Protein AF-A0AA35WJH1-F1 (afdb_monomer_lite)

Radius of gyration: 26.01 Å; chains: 1; bounding box: 52×62×70 Å

pLDDT: mean 75.45, std 18.88, range [28.98, 96.19]

Foldseek 3Di:
DDPVVVVVVLLPDAPLVNLLVVLVVLVPDDPVVVVVVVVVVCVVCVVVVVVCPVLLVLLLDLVNLVPDALLDCDLVNLVSLLSSLVNHDLQSQSSLVSLLVSPPDPNVLVVLLPDLDPSRLSSNLSNLSSSLSRNNHDPVSNVCSVPSPNVSSVVSNVVSVVVVVVVVVPPDDDDDDDDADQDFAPPQKFWPDKAFDDWAQDPVLFTWTWMWTAIPRRYIDIATDGLVLVVVLLVVLCVVPVQCCCVPHVVNPQQDDQPDPPDPPVPCSDPVNSVVCRVVVRVNRVSQCVDDCCRRRDPSNVVSRGHDPVRSDPPDGDPDPPVPVDDDDPDPVVVVVVVVPPDD

InterPro domains:
  IPR001683 Phox homology [PF00787] (215-307)
  IPR001683 Phox homology [PS50195] (187-312)
  IPR001683 Phox homology [SM00312] (189-308)
  IPR036871 PX domain superfamily [G3DSA:3.30.1520.10] (185-324)
  IPR036871 PX domain superfamily [SSF64268] (198-319)
  IPR042344 Zinc finger CCHC domain-containing protein 14 [PTHR16195] (5-330)
  IPR057327 RNA-binding protein vts1-like, alpha-helical domain [PF25479] (5-45)
  IPR058599 SMAUG/ZCCHC2-like, PHAT domain [PF26034] (55-145)

Secondary structure (DSSP, 8-state):
--HHHHHHHHHHS-HHHHHHHHHHHHHH--HHHHHHHHHHHHHHHHHHHTTTHHHHHHHTSGGGGGGS-TT---HHHHHHHHHHHTT--TT-HHHHHHHHHHH--THHHHHHHH---HHHHHHHHHHHHHHHH-TTS-HHHHHHHIIIIIHHHHHHHHHHHHHHHHHTTSS-SSS-----S-PPPPTT--EEEEEEEEE---TTS--EEEEEEEETTS-EEEEEEEHHHHHHHHHHHHHH-TTTTTSS-GGG--SPPPTTTTS-TTSSS-HHHHHHHHHHHHHHHHHHHTS-HHHHTSHHHHHHHSPPTTTSS-----S-SSTTSS-S---THHHHHHTTSS--

Sequence (344 aa):
MKVPEVLSAFHTMPTCDRLDLICRLLRICVPYELRFLGTVLLDAAHAQMKSFSALEVVANQVNHYSGFKSGALTHEICEKLCCALAVVHAHNNPVAEAVCGLLDNPQVLQLFDETSDVKVLNDLRLLYVMAVNHPALSFNQRQQLLYRYLQRMDSVYRGKRKLLNLSSSTESGEADGSTTLRREPGRHAFVISCEVHSVYKRADKRYPYMIQVEWSDGTSCCVRRTYGDFFSFHTKLLDHFPEEGGQKNKKERMIPFLPGKYIPRLLTNSREMAEKRLPELHRYAKELLVLPEKICRCEHVSEFLRPRPQDLREEYPPVEKITNLYGQPFSLLTALSNMAKYSF

Organism: Geodia barretti (NCBI:txid519541)

Structure (mmCIF, N/CA/C/O backbone):
data_AF-A0AA35WJH1-F1
#
_entry.id   AF-A0AA35WJH1-F1
#
loop_
_atom_site.group_PDB
_atom_site.id
_atom_site.type_symbol
_atom_site.label_atom_id
_atom_site.label_alt_id
_atom_site.label_comp_id
_atom_site.label_asym_id
_atom_site.label_entity_id
_atom_site.label_seq_id
_atom_site.pdbx_PDB_ins_code
_atom_site.Cartn_x
_atom_site.Cartn_y
_atom_site.Cartn_z
_atom_site.occupancy
_atom_site.B_iso_or_equiv
_atom_site.auth_seq_id
_atom_site.auth_comp_id
_atom_site.auth_asym_id
_atom_site.auth_atom_id
_atom_site.pdbx_PDB_model_num
ATOM 1 N N . MET A 1 1 ? -19.411 -11.887 -6.031 1.00 66.38 1 MET A N 1
ATOM 2 C CA . MET A 1 1 ? -18.745 -11.124 -4.956 1.00 66.38 1 MET A CA 1
ATOM 3 C C . MET A 1 1 ? -19.191 -9.684 -5.080 1.00 66.38 1 MET A C 1
ATOM 5 O O . MET A 1 1 ? -19.166 -9.157 -6.187 1.00 66.38 1 MET A O 1
ATOM 9 N N . LYS A 1 2 ? -19.696 -9.082 -4.007 1.00 86.06 2 LYS A N 1
ATOM 10 C CA . LYS A 1 2 ? -20.166 -7.692 -4.047 1.00 86.06 2 LYS A CA 1
ATOM 11 C C . LYS A 1 2 ? -18.962 -6.748 -3.982 1.00 86.06 2 LYS A C 1
ATOM 13 O O . LYS A 1 2 ? -17.972 -7.065 -3.330 1.00 86.06 2 LYS A O 1
ATOM 18 N N . VAL A 1 3 ? -19.050 -5.571 -4.606 1.00 74.12 3 VAL A N 1
ATOM 19 C CA . VAL A 1 3 ? -17.966 -4.561 -4.593 1.00 74.12 3 VAL A CA 1
ATOM 20 C C . VAL A 1 3 ? -17.435 -4.269 -3.174 1.00 74.12 3 VAL A C 1
ATOM 22 O O . VAL A 1 3 ? -16.219 -4.260 -3.001 1.00 74.12 3 VAL A O 1
ATOM 25 N N . PRO A 1 4 ? -18.278 -4.125 -2.130 1.00 78.88 4 PRO A N 1
ATOM 26 C CA . PRO A 1 4 ? -17.789 -3.908 -0.765 1.00 78.88 4 PRO A CA 1
ATOM 27 C C . PRO A 1 4 ? -16.955 -5.066 -0.199 1.00 78.88 4 PRO A C 1
ATOM 29 O O . PRO A 1 4 ? -16.014 -4.827 0.551 1.00 78.88 4 PRO A O 1
ATOM 32 N N . GLU A 1 5 ? -17.264 -6.311 -0.569 1.00 77.94 5 GLU A N 1
ATOM 33 C CA . GLU A 1 5 ? -16.513 -7.497 -0.129 1.00 77.94 5 GLU A CA 1
ATOM 34 C C . GLU A 1 5 ? -15.118 -7.514 -0.761 1.00 77.94 5 GLU A C 1
ATOM 36 O O . GLU A 1 5 ? -14.133 -7.767 -0.072 1.00 77.94 5 GLU A O 1
ATOM 41 N N . VAL A 1 6 ? -15.026 -7.168 -2.051 1.00 75.88 6 VAL A N 1
ATOM 42 C CA . VAL A 1 6 ? -13.746 -7.041 -2.767 1.00 75.88 6 VAL A CA 1
ATOM 43 C C . VAL A 1 6 ? -12.890 -5.944 -2.139 1.00 75.88 6 VAL A C 1
ATOM 45 O O . VAL A 1 6 ? -11.705 -6.155 -1.906 1.00 75.88 6 VAL A O 1
ATOM 48 N N . LEU A 1 7 ? -13.483 -4.788 -1.826 1.00 76.81 7 LEU A N 1
ATOM 49 C CA . LEU A 1 7 ? -12.772 -3.679 -1.186 1.00 76.81 7 LEU A CA 1
ATOM 50 C C . LEU A 1 7 ? -12.292 -4.051 0.220 1.00 76.81 7 LEU A C 1
ATOM 52 O O . LEU A 1 7 ? -11.150 -3.767 0.573 1.00 76.81 7 LEU A O 1
ATOM 56 N N . SER A 1 8 ? -13.133 -4.722 1.010 1.00 79.62 8 SER A N 1
ATOM 57 C CA . SER A 1 8 ? -12.753 -5.213 2.336 1.00 79.62 8 SER A CA 1
ATOM 58 C C . SER A 1 8 ? -11.593 -6.208 2.249 1.00 79.62 8 SER A C 1
ATOM 60 O O . SER A 1 8 ? -10.587 -6.028 2.936 1.00 79.62 8 SER A O 1
ATOM 62 N N . ALA A 1 9 ? -11.677 -7.185 1.342 1.00 75.75 9 ALA A N 1
ATOM 63 C CA . ALA A 1 9 ? -10.592 -8.126 1.090 1.00 75.75 9 ALA A CA 1
ATOM 64 C C . ALA A 1 9 ? -9.309 -7.387 0.682 1.00 75.75 9 ALA A C 1
ATOM 66 O O . ALA A 1 9 ? -8.266 -7.590 1.302 1.00 75.75 9 ALA A O 1
ATOM 67 N N . PHE A 1 10 ? -9.404 -6.457 -0.272 1.00 79.81 10 PHE A N 1
ATOM 68 C CA . PHE A 1 10 ? -8.281 -5.660 -0.760 1.00 79.81 10 PHE A CA 1
ATOM 69 C C . PHE A 1 10 ? -7.588 -4.861 0.349 1.00 79.81 10 PHE A C 1
ATOM 71 O O . PHE A 1 10 ? -6.361 -4.813 0.396 1.00 79.81 10 PHE A O 1
ATOM 78 N N . HIS A 1 11 ? -8.346 -4.271 1.276 1.00 77.31 11 HIS A N 1
ATOM 79 C CA . HIS A 1 11 ? -7.781 -3.523 2.402 1.00 77.31 11 HIS A CA 1
ATOM 80 C C . HIS A 1 11 ? -7.000 -4.403 3.384 1.00 77.31 11 HIS A C 1
ATOM 82 O O . HIS A 1 11 ? -6.030 -3.939 3.972 1.00 77.31 11 HIS A O 1
ATOM 88 N N . THR A 1 12 ? -7.390 -5.667 3.547 1.00 80.50 12 THR A N 1
ATOM 89 C CA . THR A 1 12 ? -6.704 -6.610 4.451 1.00 80.50 12 THR A CA 1
ATOM 90 C C . THR A 1 12 ? -5.490 -7.303 3.825 1.00 80.50 12 THR A C 1
ATOM 92 O O . THR A 1 12 ? -4.769 -8.032 4.509 1.00 80.50 12 THR A O 1
ATOM 95 N N . MET A 1 13 ? -5.255 -7.102 2.525 1.00 79.25 13 MET A N 1
ATOM 96 C CA . MET A 1 13 ? -4.154 -7.734 1.803 1.00 79.25 13 MET A CA 1
ATOM 97 C C . MET A 1 13 ? -2.815 -7.011 2.044 1.00 79.25 13 MET A C 1
ATOM 99 O O . MET A 1 13 ? -2.766 -5.777 2.037 1.00 79.25 13 MET A O 1
ATOM 103 N N . PRO A 1 14 ? -1.700 -7.754 2.179 1.00 81.56 14 PRO A N 1
ATOM 104 C CA . PRO A 1 14 ? -0.353 -7.186 2.162 1.00 81.56 14 PRO A CA 1
ATOM 105 C C . PRO A 1 14 ? -0.092 -6.326 0.917 1.00 81.56 14 PRO A C 1
ATOM 107 O O . PRO A 1 14 ? -0.637 -6.582 -0.156 1.00 81.56 14 PRO A O 1
ATOM 110 N N . THR A 1 15 ? 0.786 -5.323 1.024 1.00 85.25 15 THR A N 1
ATOM 111 C CA . THR A 1 15 ? 1.126 -4.413 -0.091 1.00 85.25 15 THR A CA 1
ATOM 112 C C . THR A 1 15 ? 1.573 -5.148 -1.353 1.00 85.25 15 THR A C 1
ATOM 114 O O . THR A 1 15 ? 1.128 -4.795 -2.442 1.00 85.25 15 THR A O 1
ATOM 117 N N . CYS A 1 16 ? 2.387 -6.194 -1.216 1.00 85.44 16 CYS A N 1
ATOM 118 C CA . CYS A 1 16 ? 2.820 -7.021 -2.340 1.00 85.44 16 CYS A CA 1
ATOM 119 C C . CYS A 1 16 ? 1.646 -7.721 -3.043 1.00 85.44 16 CYS A C 1
ATOM 121 O O . CYS A 1 16 ? 1.565 -7.682 -4.266 1.00 85.44 16 CYS A O 1
ATOM 123 N N . ASP A 1 17 ? 0.692 -8.277 -2.291 1.00 85.06 17 ASP A N 1
ATOM 124 C CA . ASP A 1 17 ? -0.490 -8.929 -2.866 1.00 85.06 17 ASP A CA 1
ATOM 125 C C . ASP A 1 17 ? -1.449 -7.921 -3.513 1.00 85.06 17 ASP A C 1
ATOM 127 O O . ASP A 1 17 ? -2.016 -8.193 -4.571 1.00 85.06 17 ASP A O 1
ATOM 131 N N . ARG A 1 18 ? -1.617 -6.739 -2.906 1.00 90.06 18 ARG A N 1
ATOM 132 C CA . ARG A 1 18 ? -2.415 -5.648 -3.486 1.00 90.06 18 ARG A CA 1
ATOM 133 C C . ARG A 1 18 ? -1.845 -5.199 -4.824 1.00 90.06 18 ARG A C 1
ATOM 135 O O . ARG A 1 18 ? -2.600 -5.036 -5.780 1.00 90.06 18 ARG A O 1
ATOM 142 N N . LEU A 1 19 ? -0.527 -5.011 -4.890 1.00 90.31 19 LEU A N 1
ATOM 143 C CA . LEU A 1 19 ? 0.148 -4.581 -6.107 1.00 90.31 19 LEU A CA 1
ATOM 144 C C . LEU A 1 19 ? 0.048 -5.644 -7.205 1.00 90.31 19 LEU A C 1
ATOM 146 O O . LEU A 1 19 ? -0.336 -5.314 -8.324 1.00 90.31 19 LEU A O 1
ATOM 150 N N . ASP A 1 20 ? 0.319 -6.913 -6.883 1.00 85.19 20 ASP A N 1
ATOM 151 C CA . ASP A 1 20 ? 0.196 -8.008 -7.851 1.00 85.19 20 ASP A CA 1
ATOM 152 C C . ASP A 1 20 ? -1.239 -8.121 -8.389 1.00 85.19 20 ASP A C 1
ATOM 154 O O . ASP A 1 20 ? -1.446 -8.248 -9.598 1.00 85.19 20 ASP A O 1
ATOM 158 N N . LEU A 1 21 ? -2.244 -7.990 -7.513 1.00 88.50 21 LEU A N 1
ATOM 159 C CA . LEU A 1 21 ? -3.647 -7.974 -7.920 1.00 88.50 21 LEU A CA 1
ATOM 160 C C . LEU A 1 21 ? -3.952 -6.798 -8.854 1.00 88.50 21 LEU A C 1
ATOM 162 O O . LEU A 1 21 ? -4.525 -7.024 -9.917 1.00 88.50 21 LEU A O 1
ATOM 166 N N . ILE A 1 22 ? -3.558 -5.568 -8.502 1.00 91.62 22 ILE A N 1
ATOM 167 C CA . ILE A 1 22 ? -3.765 -4.390 -9.360 1.00 91.62 22 ILE A CA 1
ATOM 168 C C . ILE A 1 22 ? -3.121 -4.613 -10.731 1.00 91.62 22 ILE A C 1
ATOM 170 O O . ILE A 1 22 ? -3.777 -4.416 -11.751 1.00 91.62 22 ILE A O 1
ATOM 174 N N . CYS A 1 23 ? -1.868 -5.072 -10.783 1.00 86.94 23 CYS A N 1
ATOM 175 C CA . CYS A 1 23 ? -1.175 -5.331 -12.043 1.00 86.94 23 CYS A CA 1
ATOM 176 C C . CYS A 1 23 ? -1.898 -6.381 -12.899 1.00 86.94 23 CYS A C 1
ATOM 178 O O . CYS A 1 23 ? -1.989 -6.226 -14.117 1.00 86.94 23 CYS A O 1
ATOM 180 N N . ARG A 1 24 ? -2.442 -7.441 -12.291 1.00 83.94 24 ARG A N 1
ATOM 181 C CA . ARG A 1 24 ? -3.241 -8.451 -13.006 1.00 83.94 24 ARG A CA 1
ATOM 182 C C . ARG A 1 24 ? -4.573 -7.899 -13.502 1.00 83.94 24 ARG A C 1
ATOM 184 O O . ARG A 1 24 ? -4.947 -8.203 -14.629 1.00 83.94 24 ARG A O 1
ATOM 191 N N . LEU A 1 25 ? -5.256 -7.085 -12.698 1.00 89.56 25 LEU A N 1
ATOM 192 C CA . LEU A 1 25 ? -6.502 -6.428 -13.096 1.00 89.56 25 LEU A CA 1
ATOM 193 C C . LEU A 1 25 ? -6.268 -5.477 -14.276 1.00 89.56 25 LEU A C 1
ATOM 195 O O . LEU A 1 25 ? -6.989 -5.541 -15.262 1.00 89.56 25 LEU A O 1
ATOM 199 N N . LEU A 1 26 ? -5.205 -4.670 -14.237 1.00 87.94 26 LEU A N 1
ATOM 200 C CA . LEU A 1 26 ? -4.856 -3.773 -15.342 1.00 87.94 26 LEU A CA 1
ATOM 201 C C . LEU A 1 26 ? -4.551 -4.529 -16.645 1.00 87.94 26 LEU A C 1
ATOM 203 O O . LEU A 1 26 ? -4.859 -4.033 -17.721 1.00 87.94 26 LEU A O 1
ATOM 207 N N . ARG A 1 27 ? -3.987 -5.742 -16.579 1.00 82.12 27 ARG A N 1
ATOM 208 C CA . ARG A 1 27 ? -3.704 -6.561 -17.776 1.00 82.12 27 ARG A CA 1
ATOM 209 C C . ARG A 1 27 ? -4.951 -7.065 -18.496 1.00 82.12 27 ARG A C 1
ATOM 211 O O . ARG A 1 27 ? -4.853 -7.391 -19.674 1.00 82.12 27 ARG A O 1
ATOM 218 N N . ILE A 1 28 ? -6.078 -7.175 -17.795 1.00 86.81 28 ILE A N 1
ATOM 219 C CA . ILE A 1 28 ? -7.348 -7.635 -18.375 1.00 86.81 28 ILE A CA 1
ATOM 220 C C . ILE A 1 28 ? -8.280 -6.475 -18.745 1.00 86.81 28 ILE A C 1
ATOM 222 O O . ILE A 1 28 ? -9.321 -6.714 -19.351 1.00 86.81 28 ILE A O 1
ATOM 226 N N . CYS A 1 29 ? -7.916 -5.236 -18.397 1.00 83.44 29 CYS A N 1
ATOM 227 C CA . CYS A 1 29 ? -8.670 -4.044 -18.763 1.00 83.44 29 CYS A CA 1
ATOM 228 C C . CYS A 1 29 ? -8.628 -3.781 -20.272 1.00 83.44 29 CYS A C 1
ATOM 230 O O . CYS A 1 29 ? -7.612 -3.990 -20.938 1.00 83.44 29 CYS A O 1
ATOM 232 N N . VAL A 1 30 ? -9.721 -3.234 -20.800 1.00 78.19 30 VAL A N 1
ATOM 233 C CA . VAL A 1 30 ? -9.797 -2.793 -22.201 1.00 78.19 30 VAL A CA 1
ATOM 234 C C . VAL A 1 30 ? -9.232 -1.368 -22.374 1.00 78.19 30 VAL A C 1
ATOM 236 O O . VAL A 1 30 ? -9.087 -0.631 -21.394 1.00 78.19 30 VAL A O 1
ATOM 239 N N . PRO A 1 31 ? -8.904 -0.914 -23.603 1.00 84.75 31 PRO A N 1
ATOM 240 C CA . PRO A 1 31 ? -8.152 0.331 -23.804 1.00 84.75 31 PRO A CA 1
ATOM 241 C C . PRO A 1 31 ? -8.783 1.598 -23.206 1.00 84.75 31 PRO A C 1
ATOM 243 O O . PRO A 1 31 ? -8.066 2.439 -22.661 1.00 84.75 31 PRO A O 1
ATOM 246 N N . TYR A 1 32 ? -10.112 1.751 -23.272 1.00 79.38 32 TYR A N 1
ATOM 247 C CA . TYR A 1 32 ? -10.777 2.927 -22.694 1.00 79.38 32 TYR A CA 1
ATOM 248 C C . TYR A 1 32 ? -10.754 2.908 -21.158 1.00 79.38 32 TYR A C 1
ATOM 250 O O . TYR A 1 32 ? -10.646 3.968 -20.542 1.00 79.38 32 TYR A O 1
ATOM 258 N N . GLU A 1 33 ? -10.792 1.723 -20.536 1.00 87.56 33 GLU A N 1
ATOM 259 C CA . GLU A 1 33 ? -10.656 1.569 -19.084 1.00 87.56 33 GLU A CA 1
ATOM 260 C C . GLU A 1 33 ? -9.254 1.971 -18.650 1.00 87.56 33 GLU A C 1
ATOM 262 O O . GLU A 1 33 ? -9.109 2.768 -17.732 1.00 87.56 33 GLU A O 1
ATOM 267 N N . LEU A 1 34 ? -8.222 1.504 -19.358 1.00 81.81 34 LEU A N 1
ATOM 268 C CA . LEU A 1 34 ? -6.835 1.891 -19.095 1.00 81.81 34 LEU A CA 1
ATOM 269 C C . LEU A 1 34 ? -6.630 3.400 -19.236 1.00 81.81 34 LEU A C 1
ATOM 271 O O . LEU A 1 34 ? -5.980 4.017 -18.390 1.00 81.81 34 LEU A O 1
ATOM 275 N N . ARG A 1 35 ? -7.215 4.017 -20.271 1.00 86.81 35 ARG A N 1
ATOM 276 C CA . ARG A 1 35 ? -7.136 5.469 -20.466 1.00 86.81 35 ARG A CA 1
ATOM 277 C C . ARG A 1 35 ? -7.794 6.228 -19.315 1.00 86.81 35 ARG A C 1
ATOM 279 O O . ARG A 1 35 ? -7.208 7.192 -18.824 1.00 86.81 35 ARG A O 1
ATOM 286 N N . PHE A 1 36 ? -8.982 5.797 -18.893 1.00 86.25 36 PHE A N 1
ATOM 287 C CA . PHE A 1 36 ? -9.711 6.399 -17.779 1.00 86.25 36 PHE A CA 1
ATOM 288 C C . PHE A 1 36 ? -8.976 6.210 -16.445 1.00 86.25 36 PHE A C 1
ATOM 290 O O . PHE A 1 36 ? -8.746 7.183 -15.727 1.00 86.25 36 PHE A O 1
ATOM 297 N N . LEU A 1 37 ? -8.542 4.984 -16.144 1.00 88.88 37 LEU A N 1
ATOM 298 C CA . LEU A 1 37 ? -7.769 4.658 -14.947 1.00 88.88 37 LEU A CA 1
ATOM 299 C C . LEU A 1 37 ? -6.460 5.444 -14.898 1.00 88.88 37 LEU A C 1
ATOM 301 O O . LEU A 1 37 ? -6.094 5.918 -13.831 1.00 88.88 37 LEU A O 1
ATOM 305 N N . GLY A 1 38 ? -5.796 5.666 -16.035 1.00 86.69 38 GLY A N 1
ATOM 306 C CA . GLY A 1 38 ? -4.624 6.536 -16.114 1.00 86.69 38 GLY A CA 1
ATOM 307 C C . GLY A 1 38 ? -4.904 7.953 -15.602 1.00 86.69 38 GLY A C 1
ATOM 308 O O . GLY A 1 38 ? -4.127 8.477 -14.811 1.00 86.69 38 GLY A O 1
ATOM 309 N N . THR A 1 39 ? -6.036 8.554 -15.978 1.00 86.19 39 THR A N 1
ATOM 310 C CA . THR A 1 39 ? -6.447 9.875 -15.467 1.00 86.19 39 THR A CA 1
ATOM 311 C C . THR A 1 39 ? -6.684 9.851 -13.957 1.00 86.19 39 THR A C 1
ATOM 313 O O . THR A 1 39 ? -6.180 10.717 -13.247 1.00 86.19 39 THR A O 1
ATOM 316 N N . VAL A 1 40 ? -7.410 8.843 -13.460 1.00 89.00 40 VAL A N 1
ATOM 317 C CA . VAL A 1 40 ? -7.705 8.691 -12.023 1.00 89.00 40 VAL A CA 1
ATOM 318 C C . VAL A 1 40 ? -6.422 8.498 -11.211 1.00 89.00 40 VAL A C 1
ATOM 320 O O . VAL A 1 40 ? -6.260 9.098 -10.151 1.00 89.00 40 VAL A O 1
ATOM 323 N N . LEU A 1 41 ? -5.495 7.682 -11.713 1.00 86.19 41 LEU A N 1
ATOM 324 C CA . LEU A 1 41 ? -4.214 7.417 -11.065 1.00 86.19 41 LEU A CA 1
ATOM 325 C C . LEU A 1 41 ? -3.330 8.665 -11.027 1.00 86.19 41 LEU A C 1
ATOM 327 O O . LEU A 1 41 ? -2.739 8.945 -9.990 1.00 86.19 41 LEU A O 1
ATOM 331 N N . LEU A 1 42 ? -3.259 9.427 -12.121 1.00 84.19 42 LEU A N 1
ATOM 332 C CA . LEU A 1 42 ? -2.471 10.662 -12.178 1.00 84.19 42 LEU A CA 1
ATOM 333 C C . LEU A 1 42 ? -3.003 11.729 -11.216 1.00 84.19 42 LEU A C 1
ATOM 335 O O . LEU A 1 42 ? -2.211 12.380 -10.536 1.00 84.19 42 LEU A O 1
ATOM 339 N N . ASP A 1 43 ? -4.324 11.886 -11.121 1.00 84.44 43 ASP A N 1
ATOM 340 C CA . ASP A 1 43 ? -4.947 12.813 -10.172 1.00 84.44 43 ASP A CA 1
ATOM 341 C C . ASP A 1 43 ? -4.673 12.395 -8.717 1.00 84.44 43 ASP A C 1
ATOM 343 O O . ASP A 1 43 ? -4.183 13.192 -7.914 1.00 84.44 43 ASP A O 1
ATOM 347 N N . ALA A 1 44 ? -4.859 11.108 -8.400 1.00 81.56 44 ALA A N 1
ATOM 348 C CA . ALA A 1 44 ? -4.557 10.562 -7.077 1.00 81.56 44 ALA A CA 1
ATOM 349 C C . ALA A 1 44 ? -3.065 10.687 -6.707 1.00 81.56 44 ALA A C 1
ATOM 351 O O . ALA A 1 44 ? -2.725 10.921 -5.543 1.00 81.56 44 ALA A O 1
ATOM 352 N N . ALA A 1 45 ? -2.170 10.556 -7.689 1.00 74.88 45 ALA A N 1
ATOM 353 C CA . ALA A 1 45 ? -0.727 10.638 -7.497 1.00 74.88 45 ALA A CA 1
ATOM 354 C C . ALA A 1 45 ? -0.200 12.080 -7.430 1.00 74.88 45 ALA A C 1
ATOM 356 O O . ALA A 1 45 ? 0.881 12.294 -6.882 1.00 74.88 45 ALA A O 1
ATOM 357 N N . HIS A 1 46 ? -0.935 13.081 -7.928 1.00 73.81 46 HIS A N 1
ATOM 358 C CA . HIS A 1 46 ? -0.448 14.457 -8.101 1.00 73.81 46 HIS A CA 1
ATOM 359 C C . HIS A 1 46 ? 0.171 15.050 -6.821 1.00 73.81 46 HIS A C 1
ATOM 361 O O . HIS A 1 46 ? 1.218 15.701 -6.862 1.00 73.81 46 HIS A O 1
ATOM 367 N N . ALA A 1 47 ? -0.438 14.801 -5.658 1.00 62.16 47 ALA A N 1
ATOM 368 C CA . ALA A 1 47 ? 0.076 15.283 -4.374 1.00 62.16 47 ALA A CA 1
ATOM 369 C C . ALA A 1 47 ? 1.376 14.580 -3.931 1.00 62.16 47 ALA A C 1
ATOM 371 O O . ALA A 1 47 ? 2.168 15.167 -3.195 1.00 62.16 47 ALA A O 1
ATOM 372 N N . GLN A 1 48 ? 1.601 13.344 -4.383 1.00 62.97 48 GLN A N 1
ATOM 373 C CA . GLN A 1 48 ? 2.718 12.480 -3.991 1.00 62.97 48 GLN A CA 1
ATOM 374 C C . GLN A 1 48 ? 3.885 12.538 -4.992 1.00 62.97 48 GLN A C 1
ATOM 376 O O . GLN A 1 48 ? 5.029 12.321 -4.612 1.00 62.97 48 GLN A O 1
ATOM 381 N N . MET A 1 49 ? 3.650 12.899 -6.258 1.00 58.75 49 MET A N 1
ATOM 382 C CA . MET A 1 49 ? 4.702 12.940 -7.289 1.00 58.75 49 MET A CA 1
ATOM 383 C C . MET A 1 49 ? 5.789 13.992 -7.019 1.00 58.75 49 MET A C 1
ATOM 385 O O . MET A 1 49 ? 6.945 13.793 -7.387 1.00 58.75 49 MET A O 1
ATOM 389 N N . LYS A 1 50 ? 5.473 15.085 -6.306 1.00 63.88 50 LYS A N 1
ATOM 390 C CA . LYS A 1 50 ? 6.466 16.124 -5.966 1.00 63.88 50 LYS A CA 1
ATOM 391 C C . LYS A 1 50 ? 7.598 15.613 -5.069 1.00 63.88 50 LYS A C 1
ATOM 393 O O . LYS A 1 50 ? 8.706 16.125 -5.174 1.00 63.88 50 LYS A O 1
ATOM 398 N N . SER A 1 51 ? 7.347 14.618 -4.214 1.00 65.50 51 SER A N 1
ATOM 399 C CA . SER A 1 51 ? 8.389 14.020 -3.364 1.00 65.50 51 SER A CA 1
ATOM 400 C C . SER A 1 51 ? 9.289 13.031 -4.103 1.00 65.50 51 SER A C 1
ATOM 402 O O . SER A 1 51 ? 10.350 12.687 -3.591 1.00 65.50 51 SER A O 1
ATOM 404 N N . PHE A 1 52 ? 8.892 12.586 -5.296 1.00 73.06 52 PHE A N 1
ATOM 405 C CA . PHE A 1 52 ? 9.627 11.582 -6.061 1.00 73.06 52 PHE A CA 1
ATOM 406 C C . PHE A 1 52 ? 10.530 12.169 -7.146 1.00 73.06 52 PHE A C 1
ATOM 408 O O . PHE A 1 52 ? 11.377 11.442 -7.646 1.00 73.06 52 PHE A O 1
ATOM 415 N N . SER A 1 53 ? 10.435 13.463 -7.471 1.00 77.38 53 SER A N 1
ATOM 416 C CA . SER A 1 53 ? 11.184 14.048 -8.598 1.00 77.38 53 SER A CA 1
ATOM 417 C C . SER A 1 53 ? 12.705 13.904 -8.465 1.00 77.38 53 SER A C 1
ATOM 419 O O . SER A 1 53 ? 13.381 13.532 -9.420 1.00 77.38 53 SER A O 1
ATOM 421 N N . ALA A 1 54 ? 13.256 14.141 -7.271 1.00 83.19 54 ALA A N 1
ATOM 422 C CA . ALA A 1 54 ? 14.684 13.962 -7.017 1.00 83.19 54 ALA A CA 1
ATOM 423 C C . ALA A 1 54 ? 15.096 12.484 -7.111 1.00 83.19 54 ALA A C 1
ATOM 425 O O . ALA A 1 54 ? 16.153 12.169 -7.655 1.00 83.19 54 ALA A O 1
ATOM 426 N N . LEU A 1 55 ? 14.246 11.575 -6.619 1.00 84.75 55 LEU A N 1
ATOM 427 C CA . LEU A 1 55 ? 14.495 10.139 -6.700 1.00 84.75 55 LEU A CA 1
ATOM 428 C C . LEU A 1 55 ? 14.404 9.636 -8.142 1.00 84.75 55 LEU A C 1
ATOM 430 O O . LEU A 1 55 ? 15.218 8.815 -8.534 1.00 84.75 55 LEU A O 1
ATOM 434 N N . GLU A 1 56 ? 13.469 10.142 -8.940 1.00 87.81 56 GLU A N 1
ATOM 435 C CA . GLU A 1 56 ? 13.276 9.767 -10.342 1.00 87.81 56 GLU A CA 1
ATOM 436 C C . GLU A 1 56 ? 14.528 10.044 -11.179 1.00 87.81 56 GLU A C 1
ATOM 438 O O . GLU A 1 56 ? 14.957 9.188 -11.956 1.00 87.81 56 GLU A O 1
ATOM 443 N N . VAL A 1 57 ? 15.170 11.197 -10.964 1.00 88.88 57 VAL A N 1
ATOM 444 C CA . VAL A 1 57 ? 16.431 11.547 -11.635 1.00 88.88 57 VAL A CA 1
ATOM 445 C C . VAL A 1 57 ? 17.544 10.559 -11.284 1.00 88.88 57 VAL A C 1
ATOM 447 O O . VAL A 1 57 ? 18.320 10.181 -12.159 1.00 88.88 57 VAL A O 1
ATOM 450 N N . VAL A 1 58 ? 17.630 10.135 -10.022 1.00 90.06 58 VAL A N 1
ATOM 451 C CA . VAL A 1 58 ? 18.681 9.225 -9.539 1.00 90.06 58 VAL A CA 1
ATOM 452 C C . VAL A 1 58 ? 18.395 7.774 -9.942 1.00 90.06 58 VAL A C 1
ATOM 454 O O . VAL A 1 58 ? 19.276 7.090 -10.453 1.00 90.06 58 VAL A O 1
ATOM 457 N N . ALA A 1 59 ? 17.161 7.307 -9.771 1.00 92.00 59 ALA A N 1
ATOM 458 C CA . ALA A 1 59 ? 16.735 5.937 -10.047 1.00 92.00 59 ALA A CA 1
ATOM 459 C C . ALA A 1 59 ? 16.815 5.570 -11.534 1.00 92.00 59 ALA A C 1
ATOM 461 O O . ALA A 1 59 ? 16.928 4.394 -11.869 1.00 92.00 59 ALA A O 1
ATOM 462 N N . ASN A 1 60 ? 16.786 6.554 -12.434 1.00 94.12 60 ASN A N 1
ATOM 463 C CA . ASN A 1 60 ? 16.960 6.325 -13.867 1.00 94.12 60 ASN A CA 1
ATOM 464 C C . ASN A 1 60 ? 18.432 6.344 -14.324 1.00 94.12 60 ASN A C 1
ATOM 466 O O . ASN A 1 60 ? 18.698 6.244 -15.522 1.00 94.12 60 ASN A O 1
ATOM 470 N N . GLN A 1 61 ? 19.390 6.411 -13.393 1.00 93.12 61 GLN A N 1
ATOM 471 C CA . GLN A 1 61 ? 20.823 6.291 -13.670 1.00 93.12 61 GLN A CA 1
ATOM 472 C C . GLN A 1 61 ? 21.324 4.884 -13.335 1.00 93.12 61 GLN A C 1
ATOM 474 O O . GLN A 1 61 ? 21.187 4.417 -12.208 1.00 93.12 61 GLN A O 1
ATOM 479 N N . VAL A 1 62 ? 21.993 4.225 -14.286 1.00 92.12 62 VAL A N 1
ATOM 480 C CA . VAL A 1 62 ? 22.547 2.866 -14.102 1.00 92.12 62 VAL A CA 1
ATOM 481 C C . VAL A 1 62 ? 23.508 2.794 -12.907 1.00 92.12 62 VAL A C 1
ATOM 483 O O . VAL A 1 62 ? 23.468 1.846 -12.125 1.00 92.12 62 VAL A O 1
ATOM 486 N N . ASN A 1 63 ? 24.315 3.841 -12.711 1.00 91.25 63 ASN A N 1
ATOM 487 C CA . ASN A 1 63 ? 25.294 3.942 -11.623 1.00 91.25 63 ASN A 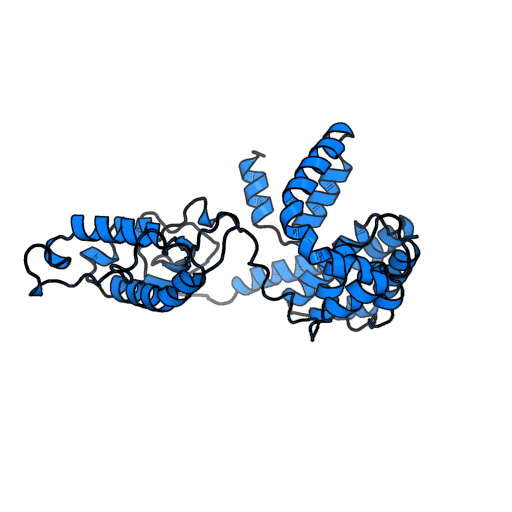CA 1
ATOM 488 C C . ASN A 1 63 ? 24.658 3.946 -10.227 1.00 91.25 63 ASN A C 1
ATOM 490 O O . ASN A 1 63 ? 25.347 3.680 -9.249 1.00 91.25 63 ASN A O 1
ATOM 494 N N . HIS A 1 64 ? 23.361 4.241 -10.112 1.00 90.31 64 HIS A N 1
ATOM 495 C CA . HIS A 1 64 ? 22.664 4.142 -8.835 1.00 90.31 64 HIS A CA 1
ATOM 496 C C . HIS A 1 64 ? 22.672 2.702 -8.304 1.00 90.31 64 HIS A C 1
ATOM 498 O O . HIS A 1 64 ? 22.787 2.487 -7.099 1.00 90.31 64 HIS A O 1
ATOM 504 N N . TYR A 1 65 ? 22.600 1.717 -9.204 1.00 91.12 65 TYR A N 1
ATOM 505 C CA . TYR A 1 65 ? 22.417 0.318 -8.831 1.00 91.12 65 TYR A CA 1
ATOM 506 C C . TYR A 1 65 ? 23.723 -0.435 -8.570 1.00 91.12 65 TYR A C 1
ATOM 508 O O . TYR A 1 65 ? 23.709 -1.463 -7.896 1.00 91.12 65 TYR A O 1
ATOM 516 N N . SER A 1 66 ? 24.859 0.085 -9.040 1.00 86.62 66 SER A N 1
ATOM 517 C CA . SER A 1 66 ? 26.172 -0.546 -8.849 1.00 86.62 66 SER A CA 1
ATOM 518 C C . SER A 1 66 ? 26.635 -0.556 -7.387 1.00 86.62 66 SER A C 1
ATOM 520 O O . SER A 1 66 ? 27.466 -1.379 -7.011 1.00 86.62 66 SER A O 1
ATOM 522 N N . GLY A 1 67 ? 26.087 0.332 -6.550 1.00 81.88 67 GLY A N 1
ATOM 523 C CA . GLY A 1 67 ? 26.383 0.390 -5.118 1.00 81.88 67 GLY A CA 1
ATOM 524 C C . GLY A 1 67 ? 25.696 -0.694 -4.280 1.00 81.88 67 GLY A C 1
ATOM 525 O O . GLY A 1 67 ? 26.065 -0.884 -3.119 1.00 81.88 67 GLY A O 1
ATOM 526 N N . PHE A 1 68 ? 24.710 -1.413 -4.828 1.00 86.12 68 PHE A N 1
ATOM 527 C CA . PHE A 1 68 ? 23.995 -2.455 -4.091 1.00 86.12 68 PHE A CA 1
ATOM 528 C C . PHE A 1 68 ? 24.688 -3.811 -4.225 1.00 86.12 68 PHE A C 1
ATOM 530 O O . PHE A 1 68 ? 25.078 -4.243 -5.308 1.00 86.12 68 PHE A O 1
ATOM 537 N N . LYS A 1 69 ? 24.803 -4.528 -3.103 1.00 81.38 69 LYS A N 1
ATOM 538 C CA . LYS A 1 69 ? 25.330 -5.894 -3.081 1.00 81.38 69 LYS A CA 1
ATOM 539 C C . LYS A 1 69 ? 24.196 -6.890 -3.301 1.00 81.38 69 LYS A C 1
ATOM 541 O O . LYS A 1 69 ? 23.316 -7.024 -2.456 1.00 81.38 69 LYS A O 1
ATOM 546 N N . SER A 1 70 ? 24.280 -7.636 -4.396 1.00 72.88 70 SER A N 1
ATOM 547 C CA . SER A 1 70 ? 23.283 -8.618 -4.838 1.00 72.88 70 SER A CA 1
ATOM 548 C C . SER A 1 70 ? 22.940 -9.711 -3.798 1.00 72.88 70 SER A C 1
ATOM 550 O O . SER A 1 70 ? 21.823 -10.214 -3.783 1.00 72.88 70 SER A O 1
ATOM 552 N N . GLY A 1 71 ? 23.862 -10.049 -2.883 1.00 68.75 71 GLY A N 1
ATOM 553 C CA . GLY A 1 71 ? 23.656 -11.064 -1.832 1.00 68.75 71 GLY A CA 1
ATOM 554 C C . GLY A 1 71 ? 23.222 -10.528 -0.459 1.00 68.75 71 GLY A C 1
ATOM 555 O O . GLY A 1 71 ? 23.050 -11.308 0.469 1.00 68.75 71 GLY A O 1
ATOM 556 N N . ALA A 1 72 ? 23.066 -9.210 -0.297 1.00 75.00 72 ALA A N 1
ATOM 557 C CA . ALA A 1 72 ? 22.778 -8.577 0.994 1.00 75.00 72 ALA A CA 1
ATOM 558 C C . ALA A 1 72 ? 21.535 -7.680 0.912 1.00 75.00 72 ALA A C 1
ATOM 560 O O . ALA A 1 72 ? 21.585 -6.503 1.255 1.00 75.00 72 ALA A O 1
ATOM 561 N N . LEU A 1 73 ? 20.417 -8.229 0.432 1.00 82.81 73 LEU A N 1
ATOM 562 C CA . LEU A 1 73 ? 19.141 -7.517 0.319 1.00 82.81 73 LEU A CA 1
ATOM 563 C C . LEU A 1 73 ? 18.466 -7.372 1.695 1.00 82.81 73 LEU A C 1
ATOM 565 O O . LEU A 1 73 ? 17.499 -8.057 2.020 1.00 82.81 73 LEU A O 1
ATOM 569 N N . THR A 1 74 ? 19.004 -6.482 2.528 1.00 83.69 74 THR A N 1
ATOM 570 C CA . THR A 1 74 ? 18.408 -6.118 3.820 1.00 83.69 74 THR A CA 1
ATOM 571 C C . THR A 1 74 ? 17.096 -5.355 3.628 1.00 83.69 74 THR A C 1
ATOM 573 O O . THR A 1 74 ? 16.809 -4.863 2.535 1.00 83.69 74 THR A O 1
ATOM 576 N N . HIS A 1 75 ? 16.324 -5.190 4.708 1.00 83.12 75 HIS A N 1
ATOM 577 C CA . HIS A 1 75 ? 15.130 -4.335 4.723 1.00 83.12 75 HIS A CA 1
ATOM 578 C C . HIS A 1 75 ? 15.391 -2.960 4.083 1.00 83.12 75 HIS A C 1
ATOM 580 O O . HIS A 1 75 ? 14.656 -2.521 3.205 1.00 83.12 75 HIS A O 1
ATOM 586 N N . GLU A 1 76 ? 16.456 -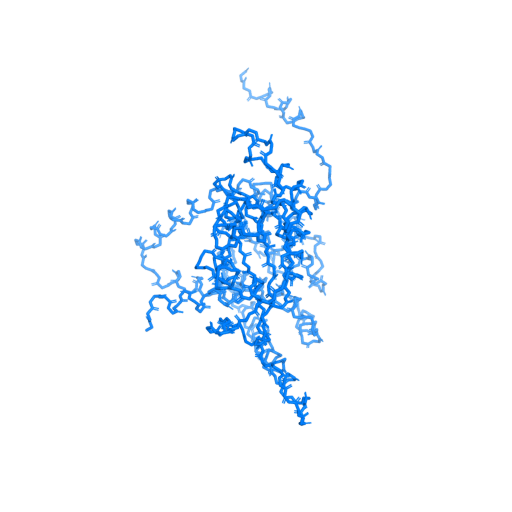2.275 4.509 1.00 83.75 76 GLU A N 1
ATOM 587 C CA . GLU A 1 76 ? 16.783 -0.922 4.045 1.00 83.75 76 GLU A CA 1
ATOM 588 C C . GLU A 1 76 ? 17.100 -0.885 2.543 1.00 83.75 76 GLU A C 1
ATOM 590 O O . GLU A 1 76 ? 16.713 0.046 1.836 1.00 83.75 76 GLU A O 1
ATOM 595 N N . ILE A 1 77 ? 17.786 -1.912 2.036 1.00 87.00 77 ILE A N 1
ATOM 596 C CA . ILE A 1 77 ? 18.100 -2.021 0.610 1.00 87.00 77 ILE A CA 1
ATOM 597 C C . ILE A 1 77 ? 16.831 -2.327 -0.191 1.00 87.00 77 ILE A C 1
ATOM 599 O O . ILE A 1 77 ? 16.605 -1.695 -1.221 1.00 87.00 77 ILE A O 1
ATOM 603 N N . CYS A 1 78 ? 15.974 -3.228 0.295 1.00 89.38 78 CYS A N 1
ATOM 604 C CA . CYS A 1 78 ? 14.700 -3.537 -0.352 1.00 89.38 78 CYS A CA 1
ATOM 605 C C . CYS A 1 78 ? 13.801 -2.301 -0.443 1.00 89.38 78 CYS A C 1
ATOM 607 O O . CYS A 1 78 ? 13.240 -2.035 -1.503 1.00 89.38 78 CYS A O 1
ATOM 609 N N . GLU A 1 79 ? 13.709 -1.513 0.629 1.00 87.12 79 GLU A N 1
ATOM 610 C CA . GLU A 1 79 ? 12.933 -0.272 0.663 1.00 87.12 79 GLU A CA 1
ATOM 611 C C . GLU A 1 79 ? 13.441 0.747 -0.369 1.00 87.12 79 GLU A C 1
ATOM 613 O O . GLU A 1 79 ? 12.650 1.297 -1.141 1.00 87.12 79 GLU A O 1
ATOM 618 N N . LYS A 1 80 ? 14.765 0.953 -0.448 1.00 87.56 80 LYS A N 1
ATOM 619 C CA . LYS A 1 80 ? 15.386 1.845 -1.443 1.00 87.56 80 LYS A CA 1
ATOM 620 C C . LYS A 1 80 ? 15.124 1.373 -2.873 1.00 87.56 80 LYS A C 1
ATOM 622 O O . LYS A 1 80 ? 14.747 2.182 -3.718 1.00 87.56 80 LYS A O 1
ATOM 627 N N . LEU A 1 81 ? 15.272 0.075 -3.138 1.00 91.94 81 LEU A N 1
ATOM 628 C CA . LEU A 1 81 ? 15.037 -0.505 -4.461 1.00 91.94 81 LEU A CA 1
ATOM 629 C C . LEU A 1 81 ? 13.558 -0.468 -4.864 1.00 91.94 81 LEU A C 1
ATOM 631 O O . LEU A 1 81 ? 13.265 -0.189 -6.022 1.00 91.94 81 LEU A O 1
ATOM 635 N N . CYS A 1 82 ? 12.625 -0.689 -3.933 1.00 92.56 82 CYS A N 1
ATOM 636 C CA . CYS A 1 82 ? 11.190 -0.544 -4.195 1.00 92.56 82 CYS A CA 1
ATOM 637 C C . CYS A 1 82 ? 10.842 0.907 -4.548 1.00 92.56 82 CYS A C 1
ATOM 639 O O . CYS A 1 82 ? 10.145 1.153 -5.531 1.00 92.56 82 CYS A O 1
ATOM 641 N N . CYS A 1 83 ? 11.368 1.877 -3.791 1.00 90.06 83 CYS A N 1
ATOM 642 C CA . CYS A 1 83 ? 11.184 3.294 -4.097 1.00 90.06 83 CYS A CA 1
ATOM 643 C C . CYS A 1 83 ? 11.776 3.662 -5.466 1.00 90.06 83 CYS A C 1
ATOM 645 O O . CYS A 1 83 ? 11.135 4.382 -6.226 1.00 90.06 83 CYS A O 1
ATOM 647 N N . ALA A 1 84 ? 12.964 3.149 -5.802 1.00 91.00 84 ALA A N 1
ATOM 648 C CA . ALA A 1 84 ? 13.582 3.367 -7.105 1.00 91.00 84 ALA A CA 1
ATOM 649 C C . ALA A 1 84 ? 12.734 2.764 -8.238 1.00 91.00 84 ALA A C 1
ATOM 651 O O . ALA A 1 84 ? 12.371 3.473 -9.172 1.00 91.00 84 ALA A O 1
ATOM 652 N N . LEU A 1 85 ? 12.327 1.494 -8.124 1.00 93.56 85 LEU A N 1
ATOM 653 C CA . LEU A 1 85 ? 11.469 0.813 -9.101 1.00 93.56 85 LEU A CA 1
ATOM 654 C C . LEU A 1 85 ? 10.114 1.497 -9.311 1.00 93.56 85 LEU A C 1
ATOM 656 O O . LEU A 1 85 ? 9.540 1.370 -10.385 1.00 93.56 85 LEU A O 1
ATOM 660 N N . ALA A 1 86 ? 9.591 2.224 -8.322 1.00 91.56 86 ALA A N 1
ATOM 661 C CA . ALA A 1 86 ? 8.348 2.977 -8.482 1.00 91.56 86 ALA A CA 1
ATOM 662 C C . ALA A 1 86 ? 8.467 4.147 -9.479 1.00 91.56 86 ALA A C 1
ATOM 664 O O . ALA A 1 86 ? 7.449 4.621 -9.980 1.00 91.56 86 ALA A O 1
ATOM 665 N N . VAL A 1 87 ? 9.689 4.617 -9.755 1.00 91.56 87 VAL A N 1
ATOM 666 C CA . VAL A 1 87 ? 9.968 5.805 -10.581 1.00 91.56 87 VAL A CA 1
ATOM 667 C C . VAL A 1 87 ? 10.858 5.509 -11.796 1.00 91.56 87 VAL A C 1
ATOM 669 O O . VAL A 1 87 ? 11.181 6.417 -12.563 1.00 91.56 87 VAL A O 1
ATOM 672 N N . VAL A 1 88 ? 11.267 4.251 -12.006 1.00 93.75 88 VAL A N 1
ATOM 673 C CA . VAL A 1 88 ? 12.001 3.857 -13.218 1.00 93.75 88 VAL A CA 1
ATOM 674 C C . VAL A 1 88 ? 11.087 3.989 -14.435 1.00 93.75 88 VAL A C 1
ATOM 676 O O . VAL A 1 88 ? 9.948 3.520 -14.453 1.00 93.75 88 VAL A O 1
ATOM 679 N N . HIS A 1 89 ? 11.596 4.607 -15.498 1.00 92.44 89 HIS A N 1
ATOM 680 C CA . HIS A 1 89 ? 10.839 4.783 -16.732 1.00 92.44 89 HIS A CA 1
ATOM 681 C C . HIS A 1 89 ? 10.634 3.458 -17.461 1.00 92.44 89 HIS A C 1
ATOM 683 O O . HIS A 1 89 ? 11.547 2.643 -17.575 1.00 92.44 89 HIS A O 1
ATOM 689 N N . ALA A 1 90 ? 9.447 3.281 -18.045 1.00 88.94 90 ALA A N 1
ATOM 690 C CA . ALA A 1 90 ? 9.013 2.046 -18.700 1.00 88.94 90 ALA A CA 1
ATOM 691 C C . ALA A 1 90 ? 9.903 1.554 -19.856 1.00 88.94 90 ALA A C 1
ATOM 693 O O . ALA A 1 90 ? 9.769 0.408 -20.267 1.00 88.94 90 ALA A O 1
ATOM 694 N N . HIS A 1 91 ? 10.788 2.395 -20.389 1.00 88.25 91 HIS A N 1
ATOM 695 C CA . HIS A 1 91 ? 11.666 2.065 -21.516 1.00 88.25 91 HIS A CA 1
ATOM 696 C C . HIS A 1 91 ? 13.158 2.207 -21.175 1.00 88.25 91 HIS A C 1
ATOM 698 O O . HIS A 1 91 ? 14.002 2.258 -22.068 1.00 88.25 91 HIS A O 1
ATOM 704 N N . ASN A 1 92 ? 13.503 2.278 -19.885 1.00 93.06 92 ASN A N 1
ATOM 705 C CA . ASN A 1 92 ? 14.888 2.389 -19.437 1.00 93.06 92 ASN A CA 1
ATOM 706 C C . ASN A 1 92 ? 15.560 1.007 -19.353 1.00 93.06 92 ASN A C 1
ATOM 708 O O . ASN A 1 92 ? 15.759 0.448 -18.273 1.00 93.06 92 ASN A O 1
ATOM 712 N N . ASN A 1 93 ? 15.899 0.450 -20.519 1.00 91.25 93 ASN A N 1
ATOM 713 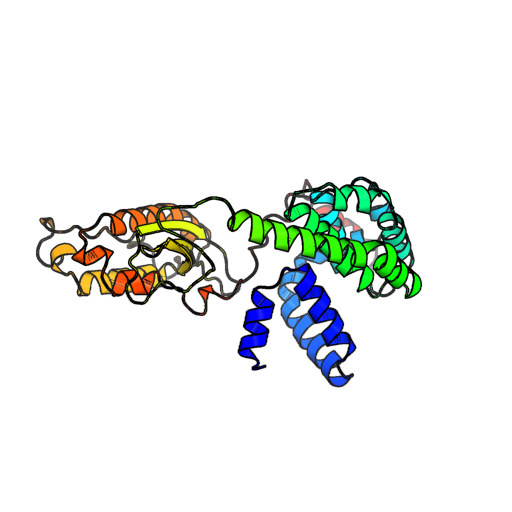C CA . ASN A 1 93 ? 16.502 -0.883 -20.630 1.00 91.25 93 ASN A CA 1
ATOM 714 C C . ASN A 1 93 ? 17.834 -1.029 -19.863 1.00 91.25 93 ASN A C 1
ATOM 716 O O . ASN A 1 93 ? 18.012 -2.059 -19.216 1.00 91.25 93 ASN A O 1
ATOM 720 N N . PRO A 1 94 ? 18.761 -0.044 -19.868 1.00 94.25 94 PRO A N 1
ATOM 721 C CA . PRO A 1 94 ? 20.010 -0.159 -19.110 1.00 94.25 94 PRO A CA 1
ATOM 722 C C . PRO A 1 94 ? 19.794 -0.298 -17.598 1.00 94.25 94 PRO A C 1
ATOM 724 O O . PRO A 1 94 ? 20.463 -1.096 -16.944 1.00 94.25 94 PRO A O 1
ATOM 727 N N . VAL A 1 95 ? 18.841 0.453 -17.036 1.00 95.00 95 VAL A N 1
ATOM 728 C CA . VAL A 1 95 ? 18.473 0.324 -15.619 1.00 95.00 95 VAL A CA 1
ATOM 729 C C . VAL A 1 95 ? 17.779 -1.007 -15.354 1.00 95.00 95 VAL A C 1
ATOM 731 O O . VAL A 1 95 ? 18.084 -1.660 -14.361 1.00 95.00 95 VAL A O 1
ATOM 734 N N . ALA A 1 96 ? 16.887 -1.439 -16.246 1.00 92.50 96 ALA A N 1
ATOM 735 C CA . ALA A 1 96 ? 16.223 -2.730 -16.117 1.00 92.50 96 ALA A CA 1
ATOM 736 C C . ALA A 1 96 ? 17.221 -3.898 -16.089 1.00 92.50 96 ALA A C 1
ATOM 738 O O . ALA A 1 96 ? 17.071 -4.800 -15.268 1.00 92.50 96 ALA A O 1
ATOM 739 N N . GLU A 1 97 ? 18.259 -3.853 -16.929 1.00 94.00 97 GLU A N 1
ATOM 740 C CA . GLU A 1 97 ? 19.347 -4.835 -16.934 1.00 94.00 97 GLU A CA 1
ATOM 741 C C . GLU A 1 97 ? 20.121 -4.821 -15.610 1.00 94.00 97 GLU A C 1
ATOM 743 O O . GLU A 1 97 ? 20.315 -5.869 -14.998 1.00 94.00 97 GLU A O 1
ATOM 748 N N . ALA A 1 98 ? 20.492 -3.637 -15.111 1.00 94.44 98 ALA A N 1
ATOM 749 C CA . ALA A 1 98 ? 21.202 -3.504 -13.839 1.00 94.44 98 ALA A CA 1
ATOM 750 C C . ALA A 1 98 ? 20.378 -4.024 -12.649 1.00 94.44 98 ALA A C 1
ATOM 752 O O . ALA A 1 98 ? 20.897 -4.751 -11.801 1.00 94.44 98 ALA A O 1
ATOM 753 N N . VAL A 1 99 ? 19.082 -3.697 -12.598 1.00 94.31 99 VAL A N 1
ATOM 754 C CA . VAL A 1 99 ? 18.173 -4.202 -11.562 1.00 94.31 99 VAL A CA 1
ATOM 755 C C . VAL A 1 99 ? 17.992 -5.712 -11.689 1.00 94.31 99 VAL A C 1
ATOM 757 O O . VAL A 1 99 ? 18.050 -6.415 -10.685 1.00 94.31 99 VAL A O 1
ATOM 760 N N . CYS A 1 100 ? 17.806 -6.238 -12.901 1.00 93.19 100 CYS A N 1
ATOM 761 C CA . CYS A 1 100 ? 17.656 -7.676 -13.101 1.00 93.19 100 CYS A CA 1
ATOM 762 C C . CYS A 1 100 ? 18.920 -8.435 -12.680 1.00 93.19 100 CYS A C 1
ATOM 764 O O . CYS A 1 100 ? 18.810 -9.440 -11.984 1.00 93.19 100 CYS A O 1
ATOM 766 N N . GLY A 1 101 ? 20.107 -7.934 -13.033 1.00 92.88 101 GLY A N 1
ATOM 767 C CA . GLY A 1 101 ? 21.381 -8.517 -12.611 1.00 92.88 101 GLY A CA 1
ATOM 768 C C . GLY A 1 101 ? 21.595 -8.460 -11.096 1.00 92.88 101 GLY A C 1
ATOM 769 O O . GLY A 1 101 ? 22.156 -9.385 -10.518 1.00 92.88 101 GLY A O 1
ATOM 770 N N . LEU A 1 102 ? 21.099 -7.414 -10.427 1.00 93.25 102 LEU A N 1
ATOM 771 C CA . LEU A 1 102 ? 21.126 -7.327 -8.966 1.00 93.25 102 LEU A CA 1
ATOM 772 C C . LEU A 1 102 ? 20.223 -8.383 -8.312 1.00 93.25 102 LEU A C 1
ATOM 774 O O . LEU A 1 102 ? 20.610 -8.962 -7.295 1.00 93.25 102 LEU A O 1
ATOM 778 N N . LEU A 1 103 ? 19.031 -8.605 -8.874 1.00 93.31 103 LEU A N 1
ATOM 779 C CA . LEU A 1 103 ? 18.026 -9.523 -8.334 1.00 93.31 103 LEU A CA 1
ATOM 780 C C . LEU A 1 103 ? 18.281 -10.992 -8.699 1.00 93.31 103 LEU A C 1
ATOM 782 O O . LEU A 1 103 ? 17.877 -11.867 -7.941 1.00 93.31 103 LEU A O 1
ATOM 786 N N . ASP A 1 104 ? 18.949 -11.297 -9.813 1.00 91.25 104 ASP A N 1
ATOM 787 C CA . ASP A 1 104 ? 19.281 -12.673 -10.214 1.00 91.25 104 ASP A CA 1
ATOM 788 C C . ASP A 1 104 ? 20.437 -13.238 -9.373 1.00 91.25 104 ASP A C 1
ATOM 790 O O . ASP A 1 104 ? 21.552 -13.447 -9.847 1.00 91.25 104 ASP A O 1
ATOM 794 N N . ASN A 1 105 ? 20.170 -13.484 -8.088 1.00 89.69 105 ASN A N 1
ATOM 795 C CA . ASN A 1 105 ? 21.135 -14.056 -7.159 1.00 89.69 105 ASN A CA 1
ATOM 796 C C . ASN A 1 105 ? 20.559 -15.230 -6.364 1.00 89.69 105 ASN A C 1
ATOM 798 O O . ASN A 1 105 ? 19.682 -15.040 -5.518 1.00 89.69 105 ASN A O 1
ATOM 802 N N . PRO A 1 106 ? 21.067 -16.457 -6.583 1.00 86.75 106 PRO A N 1
ATOM 803 C CA . PRO A 1 106 ? 20.616 -17.653 -5.874 1.00 86.75 106 PRO A CA 1
ATOM 804 C C . PRO A 1 106 ? 20.683 -17.558 -4.341 1.00 86.75 106 PRO A C 1
ATOM 806 O O . PRO A 1 106 ? 19.857 -18.169 -3.664 1.00 86.75 106 PRO A O 1
ATOM 809 N N . GLN A 1 107 ? 21.612 -16.774 -3.782 1.00 87.69 107 GLN A N 1
ATOM 810 C CA . GLN A 1 107 ? 21.762 -16.595 -2.330 1.00 87.69 107 GLN A CA 1
ATOM 811 C C . GLN A 1 107 ? 20.526 -15.953 -1.690 1.00 87.69 107 GLN A C 1
ATOM 813 O O . GLN A 1 107 ? 20.235 -16.197 -0.521 1.00 87.69 107 GLN A O 1
ATOM 818 N N . VAL A 1 108 ? 19.751 -15.179 -2.457 1.00 87.62 108 VAL A N 1
ATOM 819 C CA . VAL A 1 108 ? 18.520 -14.553 -1.959 1.00 87.62 108 VAL A CA 1
ATOM 820 C C . VAL A 1 108 ? 17.486 -15.604 -1.563 1.00 87.62 108 VAL A C 1
ATOM 822 O O . VAL A 1 108 ? 16.771 -15.403 -0.586 1.00 87.62 108 VAL A O 1
ATOM 825 N N . LEU A 1 109 ? 17.424 -16.745 -2.259 1.00 86.69 109 LEU A N 1
ATOM 826 C CA . LEU A 1 109 ? 16.513 -17.831 -1.886 1.00 86.69 109 LEU A CA 1
ATOM 827 C C . LEU A 1 109 ? 16.930 -18.516 -0.590 1.00 86.69 109 LEU A C 1
ATOM 829 O O . LEU A 1 109 ? 16.062 -18.848 0.209 1.00 86.69 109 LEU A O 1
ATOM 833 N N . GLN A 1 110 ? 18.234 -18.682 -0.361 1.00 86.44 110 GLN A N 1
ATOM 834 C CA . GLN A 1 110 ? 18.747 -19.219 0.903 1.00 86.44 110 GLN A CA 1
ATOM 835 C C . GLN A 1 110 ? 18.374 -18.286 2.059 1.00 86.44 110 GLN A C 1
ATOM 837 O O . GLN A 1 110 ? 17.735 -18.718 3.014 1.00 86.44 110 GLN A O 1
ATOM 842 N N . LEU A 1 111 ? 18.637 -16.983 1.906 1.00 82.94 111 LEU A N 1
ATOM 843 C CA . LEU A 1 111 ? 18.241 -15.964 2.881 1.00 82.94 111 LEU A CA 1
ATOM 844 C C . LEU A 1 111 ? 16.723 -15.965 3.137 1.00 82.94 111 LEU A C 1
ATOM 846 O O . LEU A 1 111 ? 16.283 -15.844 4.280 1.00 82.94 111 LEU A O 1
ATOM 850 N N . PHE A 1 112 ? 15.914 -16.097 2.083 1.00 85.88 112 PHE A N 1
ATOM 851 C CA . PHE A 1 112 ? 14.454 -16.101 2.182 1.00 85.88 112 PHE A CA 1
ATOM 852 C C . PHE A 1 112 ? 13.910 -17.363 2.873 1.00 85.88 112 PHE A C 1
ATOM 854 O O . PHE A 1 112 ? 12.947 -17.297 3.648 1.00 85.88 112 PHE A O 1
ATOM 861 N N . ASP A 1 113 ? 14.525 -18.517 2.616 1.00 86.56 113 ASP A N 1
ATOM 862 C CA . ASP A 1 113 ? 14.158 -19.787 3.237 1.00 86.56 113 ASP A CA 1
ATOM 863 C C . ASP A 1 113 ? 14.557 -19.800 4.725 1.00 86.56 113 ASP A C 1
ATOM 865 O O . ASP A 1 113 ? 13.742 -20.202 5.561 1.00 86.56 113 ASP A O 1
ATOM 869 N N . GLU A 1 114 ? 15.724 -19.259 5.082 1.00 85.50 114 GLU A N 1
ATOM 870 C CA . GLU A 1 114 ? 16.256 -19.231 6.455 1.00 85.50 114 GLU A CA 1
ATOM 871 C C . GLU A 1 114 ? 15.638 -18.145 7.348 1.00 85.50 114 GLU A C 1
ATOM 873 O O . GLU A 1 114 ? 15.500 -18.340 8.555 1.00 85.50 114 GLU A O 1
ATOM 878 N N . THR A 1 115 ? 15.233 -17.000 6.789 1.00 83.06 115 THR A N 1
ATOM 879 C CA . THR A 1 115 ? 14.748 -15.883 7.611 1.00 83.06 115 THR A CA 1
ATOM 880 C C . THR A 1 115 ? 13.372 -16.150 8.230 1.00 83.06 115 THR A C 1
ATOM 882 O O . THR A 1 115 ? 12.414 -16.529 7.547 1.00 83.06 115 THR A O 1
ATOM 885 N N . SER A 1 116 ? 13.248 -15.899 9.534 1.00 80.31 116 SER A N 1
ATOM 886 C CA . SER A 1 116 ? 11.968 -15.908 10.263 1.00 80.31 116 SER A CA 1
ATOM 887 C C . SER A 1 116 ? 11.341 -14.514 10.376 1.00 80.31 116 SER A C 1
ATOM 889 O O . SER A 1 116 ? 10.220 -14.383 10.867 1.00 80.31 116 SER A O 1
ATOM 891 N N . ASP A 1 117 ? 12.037 -13.466 9.922 1.00 81.75 117 ASP A N 1
ATOM 892 C CA . ASP A 1 117 ? 11.541 -12.094 9.992 1.00 81.75 117 ASP A CA 1
ATOM 893 C C . ASP A 1 117 ? 10.485 -11.840 8.905 1.00 81.75 117 ASP A C 1
ATOM 895 O O . ASP A 1 117 ? 10.777 -11.722 7.711 1.00 81.75 117 ASP A O 1
ATOM 899 N N . VAL A 1 118 ? 9.231 -11.718 9.343 1.00 80.12 118 VAL A N 1
ATOM 900 C CA . VAL A 1 118 ? 8.066 -11.455 8.489 1.00 80.12 118 VAL A CA 1
ATOM 901 C C . VAL A 1 118 ? 8.213 -10.152 7.703 1.00 80.12 118 VAL A C 1
ATOM 903 O O . VAL A 1 118 ? 7.705 -10.056 6.585 1.00 80.12 118 VAL A O 1
ATOM 906 N N . LYS A 1 119 ? 8.906 -9.150 8.248 1.00 80.06 119 LYS A N 1
ATOM 907 C CA . LYS A 1 119 ? 9.127 -7.868 7.580 1.00 80.06 119 LYS A CA 1
ATOM 908 C C . LYS A 1 119 ? 10.041 -8.052 6.370 1.00 80.06 119 LYS A C 1
ATOM 910 O O . LYS A 1 119 ? 9.622 -7.778 5.252 1.00 80.06 119 LYS A O 1
ATOM 915 N N . VAL A 1 120 ? 11.206 -8.667 6.579 1.00 81.81 120 VAL A N 1
ATOM 916 C CA . VAL A 1 120 ? 12.173 -8.986 5.512 1.00 81.81 120 VAL A CA 1
ATOM 917 C C . VAL A 1 120 ? 11.545 -9.873 4.433 1.00 81.81 120 VAL A C 1
ATOM 919 O O . VAL A 1 120 ? 11.741 -9.624 3.244 1.00 81.81 120 VAL A O 1
ATOM 922 N N . LEU A 1 121 ? 10.732 -10.865 4.821 1.00 84.12 121 LEU A N 1
ATOM 923 C CA . LEU A 1 121 ? 9.980 -11.695 3.871 1.00 84.12 121 LEU A CA 1
ATOM 924 C C . LEU A 1 121 ? 9.018 -10.864 3.009 1.00 84.12 121 LEU A C 1
ATOM 926 O O . LEU A 1 121 ? 8.928 -11.079 1.799 1.00 84.12 121 LEU A O 1
ATOM 930 N N . ASN A 1 122 ? 8.290 -9.924 3.617 1.00 86.19 122 ASN A N 1
ATOM 931 C CA . ASN A 1 122 ? 7.368 -9.055 2.892 1.00 86.19 122 ASN A CA 1
ATOM 932 C C . ASN A 1 122 ? 8.102 -8.109 1.936 1.00 86.19 122 ASN A C 1
ATOM 934 O O . ASN A 1 122 ? 7.647 -7.960 0.803 1.00 86.19 122 ASN A O 1
ATOM 938 N N . ASP A 1 123 ? 9.219 -7.511 2.353 1.00 88.56 123 ASP A N 1
ATOM 939 C CA . ASP A 1 123 ? 9.956 -6.541 1.534 1.00 88.56 123 ASP A CA 1
ATOM 940 C C . ASP A 1 123 ? 10.655 -7.204 0.351 1.00 88.56 123 ASP A C 1
ATOM 942 O O . ASP A 1 123 ? 10.551 -6.721 -0.777 1.00 88.56 123 ASP A O 1
ATOM 946 N N . LEU A 1 124 ? 11.299 -8.354 0.578 1.00 90.56 124 LEU A N 1
ATOM 947 C CA . LEU A 1 124 ? 11.887 -9.151 -0.497 1.00 90.56 124 LEU A CA 1
ATOM 948 C C . LEU A 1 124 ? 10.809 -9.570 -1.493 1.00 90.56 124 LEU A C 1
ATOM 950 O O . LEU A 1 124 ? 10.962 -9.396 -2.698 1.00 90.56 124 LEU A O 1
ATOM 954 N N . ARG A 1 125 ? 9.673 -10.075 -1.008 1.00 91.88 125 ARG A N 1
ATOM 955 C CA . ARG A 1 125 ? 8.579 -10.469 -1.895 1.00 91.88 125 ARG A CA 1
ATOM 956 C C . ARG A 1 125 ? 8.010 -9.273 -2.664 1.00 91.88 125 ARG A C 1
ATOM 958 O O . ARG A 1 125 ? 7.761 -9.401 -3.859 1.00 91.88 125 ARG A O 1
ATOM 965 N N . LEU A 1 126 ? 7.832 -8.118 -2.020 1.00 93.44 126 LEU A N 1
ATOM 966 C CA . LEU A 1 126 ? 7.384 -6.884 -2.671 1.00 93.44 126 LEU A CA 1
ATOM 967 C C . LEU A 1 126 ? 8.337 -6.463 -3.792 1.00 93.44 126 LEU A C 1
ATOM 969 O O . LEU A 1 126 ? 7.876 -6.198 -4.900 1.00 93.44 126 LEU A O 1
ATOM 973 N N . LEU A 1 127 ? 9.644 -6.468 -3.527 1.00 94.94 127 LEU A N 1
ATOM 974 C CA . LEU A 1 127 ? 10.675 -6.119 -4.500 1.00 94.94 127 LEU A CA 1
ATOM 975 C C . LEU A 1 127 ? 10.585 -6.989 -5.763 1.00 94.94 127 LEU A C 1
ATOM 977 O O . LEU A 1 127 ? 10.567 -6.471 -6.881 1.00 94.94 127 LEU A O 1
ATOM 981 N N . TYR A 1 128 ? 10.446 -8.307 -5.594 1.00 94.88 128 TYR A N 1
ATOM 982 C CA . TYR A 1 128 ? 10.304 -9.230 -6.723 1.00 94.88 128 TYR A CA 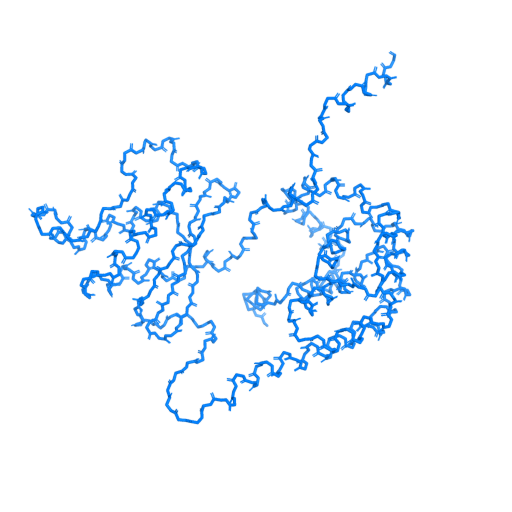1
ATOM 983 C C . TYR A 1 128 ? 8.953 -9.087 -7.437 1.00 94.88 128 TYR A C 1
ATOM 985 O O . TYR A 1 128 ? 8.913 -9.158 -8.665 1.00 94.88 128 TYR A O 1
ATOM 993 N N . VAL A 1 129 ? 7.854 -8.829 -6.717 1.00 95.00 129 VAL A N 1
ATOM 994 C CA . VAL A 1 129 ? 6.548 -8.527 -7.335 1.00 95.00 129 VAL A CA 1
ATOM 995 C C . VAL A 1 129 ? 6.629 -7.266 -8.195 1.00 95.00 129 VAL A C 1
ATOM 997 O O . VAL A 1 129 ? 6.111 -7.269 -9.314 1.00 95.00 129 VAL A O 1
ATOM 1000 N N . MET A 1 130 ? 7.284 -6.208 -7.706 1.00 96.19 130 MET A N 1
ATOM 1001 C CA . MET A 1 130 ? 7.499 -4.975 -8.466 1.00 96.19 130 MET A CA 1
ATOM 1002 C C . MET A 1 130 ? 8.304 -5.257 -9.731 1.00 96.19 130 MET A C 1
ATOM 1004 O O . MET A 1 130 ? 7.836 -4.931 -10.817 1.00 96.19 130 MET A O 1
ATOM 1008 N N . ALA A 1 131 ? 9.451 -5.932 -9.615 1.00 95.44 131 ALA A N 1
ATOM 1009 C CA . ALA A 1 131 ? 10.316 -6.243 -10.752 1.00 95.44 131 ALA A CA 1
ATOM 1010 C C . ALA A 1 131 ? 9.613 -7.106 -11.818 1.00 95.44 131 ALA A C 1
ATOM 1012 O O . ALA A 1 131 ? 9.611 -6.755 -12.997 1.00 95.44 131 ALA A O 1
ATOM 1013 N N . VAL A 1 132 ? 8.939 -8.191 -11.419 1.00 92.12 132 VAL A N 1
ATOM 1014 C CA . VAL A 1 132 ? 8.210 -9.090 -12.339 1.00 92.12 132 VAL A CA 1
ATOM 1015 C C . VAL A 1 132 ? 7.072 -8.369 -13.070 1.00 92.12 132 VAL A C 1
ATOM 1017 O O . VAL A 1 132 ? 6.730 -8.729 -14.199 1.00 92.12 132 VAL A O 1
ATOM 1020 N N . ASN A 1 133 ? 6.475 -7.345 -12.457 1.00 91.12 133 ASN A N 1
ATOM 1021 C CA . ASN A 1 133 ? 5.404 -6.563 -13.067 1.00 91.12 133 ASN A CA 1
ATOM 1022 C C . ASN A 1 133 ? 5.889 -5.269 -13.750 1.00 91.12 133 ASN A C 1
ATOM 1024 O O . ASN A 1 133 ? 5.078 -4.602 -14.393 1.00 91.12 133 ASN A O 1
ATOM 1028 N N . HIS A 1 134 ? 7.180 -4.936 -13.671 1.00 93.25 134 HIS A N 1
ATOM 1029 C CA . HIS A 1 134 ? 7.710 -3.659 -14.139 1.00 93.25 134 HIS A CA 1
ATOM 1030 C C . HIS A 1 134 ? 7.822 -3.598 -15.676 1.00 93.25 134 HIS A C 1
ATOM 1032 O O . HIS A 1 134 ? 8.403 -4.503 -16.280 1.00 93.25 134 HIS A O 1
ATOM 1038 N N . PRO A 1 135 ? 7.338 -2.529 -16.337 1.00 90.56 135 PRO A N 1
ATOM 1039 C CA . PRO A 1 135 ? 7.337 -2.437 -17.799 1.00 90.56 135 PRO A CA 1
ATOM 1040 C C . PRO A 1 135 ? 8.733 -2.291 -18.422 1.00 90.56 135 PRO A C 1
ATOM 1042 O O . PRO A 1 135 ? 8.931 -2.748 -19.542 1.00 90.56 135 PRO A O 1
ATOM 1045 N N . ALA A 1 136 ? 9.699 -1.712 -17.697 1.00 93.19 136 ALA A N 1
ATOM 1046 C CA . ALA A 1 136 ? 11.083 -1.601 -18.178 1.00 93.19 136 ALA A CA 1
ATOM 1047 C C . ALA A 1 136 ? 11.807 -2.947 -18.288 1.00 93.19 136 ALA A C 1
ATOM 1049 O O . ALA A 1 136 ? 12.757 -3.058 -19.056 1.00 93.19 136 ALA A O 1
ATOM 1050 N N . LEU A 1 137 ? 11.374 -3.968 -17.537 1.00 90.44 137 LEU A N 1
ATOM 1051 C CA . LEU A 1 137 ? 11.972 -5.293 -17.636 1.00 90.44 137 LEU A CA 1
ATOM 1052 C C . LEU A 1 137 ? 11.379 -6.037 -18.837 1.00 90.44 137 LEU A C 1
ATOM 1054 O O . LEU A 1 137 ? 10.159 -6.154 -19.013 1.00 90.44 137 LEU A O 1
ATOM 1058 N N . SER A 1 138 ? 12.264 -6.599 -19.655 1.00 85.94 138 SER A N 1
ATOM 1059 C CA . SER A 1 138 ? 11.894 -7.423 -20.801 1.00 85.94 138 SER A CA 1
ATOM 1060 C C . SER A 1 138 ? 11.064 -8.635 -20.371 1.00 85.94 138 SER A C 1
ATOM 1062 O O . SER A 1 138 ? 11.048 -9.047 -19.209 1.00 85.94 138 SER A O 1
ATOM 1064 N N . PHE A 1 139 ? 10.356 -9.239 -21.325 1.00 82.81 139 PHE A N 1
ATOM 1065 C CA . PHE A 1 139 ? 9.597 -10.461 -21.061 1.00 82.81 139 PHE A CA 1
ATOM 1066 C C . PHE A 1 139 ? 10.475 -11.566 -20.448 1.00 82.81 139 PHE A C 1
ATOM 1068 O O . PHE A 1 139 ? 10.096 -12.139 -19.431 1.00 82.81 139 PHE A O 1
ATOM 1075 N N . ASN A 1 140 ? 11.668 -11.799 -21.002 1.00 81.81 140 ASN A N 1
ATOM 1076 C CA . ASN A 1 140 ? 12.578 -12.844 -20.528 1.00 81.81 140 ASN A CA 1
ATOM 1077 C C . ASN A 1 140 ? 13.052 -12.592 -19.091 1.00 81.81 140 ASN A C 1
ATOM 1079 O O . ASN A 1 140 ? 12.960 -13.493 -18.261 1.00 81.81 140 ASN A O 1
ATOM 1083 N N . GLN A 1 141 ? 13.465 -11.361 -18.772 1.00 88.12 141 GLN A N 1
ATOM 1084 C CA . GLN A 1 141 ? 13.871 -10.977 -17.413 1.00 88.12 141 GLN A CA 1
ATOM 1085 C C . GLN A 1 141 ? 12.725 -11.188 -16.408 1.00 88.12 141 GLN A C 1
ATOM 1087 O O . GLN A 1 141 ? 12.913 -11.792 -15.353 1.00 88.12 141 GLN A O 1
ATOM 1092 N N . ARG A 1 142 ? 11.501 -10.763 -16.755 1.00 87.25 142 ARG A N 1
ATOM 1093 C CA . ARG A 1 142 ? 10.317 -10.953 -15.897 1.00 87.25 142 ARG A CA 1
ATOM 1094 C C . ARG A 1 142 ? 9.989 -12.429 -15.677 1.00 87.25 142 ARG A C 1
ATOM 1096 O O . ARG A 1 142 ? 9.676 -12.818 -14.555 1.00 87.25 142 ARG A O 1
ATOM 1103 N N . GLN A 1 143 ? 10.056 -13.253 -16.724 1.00 80.94 143 GLN A N 1
ATOM 1104 C CA . GLN A 1 143 ? 9.824 -14.698 -16.618 1.00 80.94 143 GLN A CA 1
ATOM 1105 C C . GLN A 1 143 ? 10.892 -15.376 -15.755 1.00 80.94 143 GLN A C 1
ATOM 1107 O O . GLN A 1 143 ? 10.558 -16.180 -14.888 1.00 80.94 143 GLN A O 1
ATOM 1112 N N . GLN A 1 144 ? 12.161 -15.014 -15.939 1.00 85.50 144 GLN A N 1
ATOM 1113 C CA . GLN A 1 144 ? 13.266 -15.534 -15.142 1.00 85.50 144 GLN A CA 1
ATOM 1114 C C . GLN A 1 144 ? 13.071 -15.238 -13.652 1.00 85.50 144 GLN A C 1
ATOM 1116 O O . GLN A 1 144 ? 13.092 -16.167 -12.843 1.00 85.50 144 GLN A O 1
ATOM 1121 N N . LEU A 1 145 ? 12.809 -13.976 -13.292 1.00 89.56 145 LEU A N 1
ATOM 1122 C CA . LEU A 1 145 ? 12.573 -13.580 -11.901 1.00 89.56 145 LEU A CA 1
ATOM 1123 C C . LEU A 1 145 ? 11.332 -14.266 -11.301 1.00 89.56 145 LEU A C 1
ATOM 1125 O O . LEU A 1 145 ? 11.341 -14.667 -10.136 1.00 89.56 145 LEU A O 1
ATOM 1129 N N . LEU A 1 146 ? 10.280 -14.457 -12.102 1.00 84.69 146 LEU A N 1
ATOM 1130 C CA . LEU A 1 146 ? 9.058 -15.138 -11.675 1.00 84.69 146 LEU A CA 1
ATOM 1131 C C . LEU A 1 146 ? 9.299 -16.615 -11.333 1.00 84.69 146 LEU A C 1
ATOM 1133 O O . LEU A 1 146 ? 8.947 -17.051 -10.235 1.00 84.69 146 LEU A O 1
ATOM 1137 N N . TYR A 1 147 ? 9.861 -17.384 -12.271 1.00 81.50 147 TYR A N 1
ATOM 1138 C CA . TYR A 1 147 ? 9.984 -18.838 -12.135 1.00 81.50 147 TYR A CA 1
ATOM 1139 C C . TYR A 1 147 ? 11.126 -19.258 -11.213 1.00 81.50 147 TYR A C 1
ATOM 1141 O O . TYR A 1 147 ? 10.964 -20.222 -10.468 1.00 81.50 147 TYR A O 1
ATOM 1149 N N . ARG A 1 148 ? 12.264 -18.547 -11.222 1.00 85.62 148 ARG A N 1
ATOM 1150 C CA . ARG A 1 148 ? 13.369 -18.870 -10.306 1.00 85.62 148 ARG A CA 1
ATOM 1151 C C . ARG A 1 148 ? 13.072 -18.453 -8.874 1.00 85.62 148 ARG A C 1
ATOM 1153 O O . ARG A 1 148 ? 13.399 -19.204 -7.963 1.00 85.62 148 ARG A O 1
ATOM 1160 N N . TYR A 1 149 ? 12.473 -17.277 -8.675 1.00 91.25 149 TYR A N 1
ATOM 1161 C CA . TYR A 1 149 ? 12.421 -16.662 -7.350 1.00 91.25 149 TYR A CA 1
ATOM 1162 C C . TYR A 1 149 ? 11.004 -16.528 -6.814 1.00 91.25 149 TYR A C 1
ATOM 1164 O O . TYR A 1 149 ? 10.653 -17.176 -5.825 1.00 91.25 149 TYR A O 1
ATOM 1172 N N . LEU A 1 150 ? 10.167 -15.721 -7.470 1.00 88.56 150 LEU A N 1
ATOM 1173 C CA . LEU A 1 150 ? 8.899 -15.289 -6.884 1.00 88.56 150 LEU A CA 1
ATOM 1174 C C . LEU A 1 150 ? 7.956 -16.462 -6.577 1.00 88.56 150 LEU A C 1
ATOM 1176 O O . LEU A 1 150 ? 7.343 -16.471 -5.515 1.00 88.56 150 LEU A O 1
ATOM 1180 N N . GLN A 1 151 ? 7.875 -17.486 -7.435 1.00 85.25 151 GLN A N 1
ATOM 1181 C CA . GLN A 1 151 ? 7.047 -18.675 -7.171 1.00 85.25 151 GLN A CA 1
ATOM 1182 C C . GLN A 1 151 ? 7.499 -19.468 -5.935 1.00 85.25 151 GLN A C 1
ATOM 1184 O O . GLN A 1 151 ? 6.664 -19.915 -5.139 1.00 85.25 151 GLN A O 1
ATOM 1189 N N . ARG A 1 152 ? 8.816 -19.623 -5.750 1.00 84.62 152 ARG A N 1
ATOM 1190 C CA . ARG A 1 152 ? 9.387 -20.280 -4.569 1.00 84.62 152 ARG A CA 1
ATOM 1191 C C . ARG A 1 152 ? 9.106 -19.448 -3.322 1.00 84.62 152 ARG A C 1
ATOM 1193 O O . ARG A 1 152 ? 8.554 -19.986 -2.362 1.00 84.62 152 ARG A O 1
ATOM 1200 N N . MET A 1 153 ? 9.383 -18.146 -3.371 1.00 88.19 153 MET A N 1
ATOM 1201 C CA . MET A 1 153 ? 9.111 -17.205 -2.278 1.00 88.19 153 MET A CA 1
ATOM 1202 C C . MET A 1 153 ? 7.632 -17.230 -1.871 1.00 88.19 153 MET A C 1
ATOM 1204 O O . MET A 1 153 ? 7.310 -17.303 -0.690 1.00 88.19 153 MET A O 1
ATOM 1208 N N . ASP A 1 154 ? 6.721 -17.272 -2.841 1.00 86.75 154 ASP A N 1
ATOM 1209 C CA . ASP A 1 154 ? 5.280 -17.411 -2.638 1.00 86.75 154 ASP A CA 1
ATOM 1210 C C . ASP A 1 154 ? 4.897 -18.698 -1.895 1.00 86.75 154 ASP A C 1
ATOM 1212 O O . ASP A 1 154 ? 4.062 -18.681 -0.986 1.00 86.75 154 ASP A O 1
ATOM 1216 N N . SER A 1 155 ? 5.488 -19.830 -2.290 1.00 83.44 155 SER A N 1
ATOM 1217 C CA . SER A 1 155 ? 5.229 -21.125 -1.653 1.00 83.44 155 SER A CA 1
ATOM 1218 C C . SER A 1 155 ? 5.673 -21.129 -0.187 1.00 83.44 155 SER A C 1
ATOM 1220 O O . SER A 1 155 ? 4.916 -21.544 0.694 1.00 83.44 155 SER A O 1
ATOM 1222 N N . VAL A 1 156 ? 6.855 -20.572 0.078 1.00 85.12 156 VAL A N 1
ATOM 1223 C CA . VAL A 1 156 ? 7.470 -20.493 1.404 1.00 85.12 156 VAL A CA 1
ATOM 1224 C C . VAL A 1 156 ? 6.718 -19.502 2.282 1.00 85.12 156 VAL A C 1
ATOM 1226 O O . VAL A 1 156 ? 6.368 -19.833 3.410 1.00 85.12 156 VAL A O 1
ATOM 1229 N N . TYR A 1 157 ? 6.371 -18.328 1.753 1.00 84.62 157 TYR A N 1
ATOM 1230 C CA . TYR A 1 157 ? 5.588 -17.318 2.460 1.00 84.62 157 TYR A CA 1
ATOM 1231 C C . TYR A 1 157 ? 4.218 -17.859 2.882 1.00 84.62 157 TYR A C 1
ATOM 1233 O O . TYR A 1 157 ? 3.817 -17.708 4.035 1.00 84.62 157 TYR A O 1
ATOM 1241 N N . ARG A 1 158 ? 3.509 -18.560 1.983 1.00 82.81 158 ARG A N 1
ATOM 1242 C CA . ARG A 1 158 ? 2.232 -19.213 2.319 1.00 82.81 158 ARG A CA 1
ATOM 1243 C C . ARG A 1 158 ? 2.403 -20.296 3.386 1.00 82.81 158 ARG A C 1
ATOM 1245 O O . ARG A 1 158 ? 1.547 -20.400 4.262 1.00 82.81 158 ARG A O 1
ATOM 1252 N N . GLY A 1 159 ? 3.484 -21.074 3.334 1.00 80.56 159 GLY A N 1
ATOM 1253 C CA . GLY A 1 159 ? 3.822 -22.071 4.354 1.00 80.56 159 GLY A CA 1
ATOM 1254 C C . GLY A 1 159 ? 4.096 -21.442 5.723 1.00 80.56 159 GLY A C 1
ATOM 1255 O O . GLY A 1 159 ? 3.427 -21.776 6.697 1.00 80.56 159 GLY A O 1
ATOM 1256 N N . LYS A 1 160 ? 5.006 -20.462 5.784 1.00 79.62 160 LYS A N 1
ATOM 1257 C CA . LYS A 1 160 ? 5.377 -19.735 7.010 1.00 79.62 160 LYS A CA 1
ATOM 1258 C C . LYS A 1 160 ? 4.187 -18.993 7.620 1.00 79.62 160 LYS A C 1
ATOM 1260 O O . LYS A 1 160 ? 3.978 -19.057 8.824 1.00 79.62 160 LYS A O 1
ATOM 1265 N N . ARG A 1 161 ? 3.336 -18.371 6.798 1.00 72.31 161 ARG A N 1
ATOM 1266 C CA . ARG A 1 161 ? 2.109 -17.704 7.261 1.00 72.31 161 ARG A CA 1
ATOM 1267 C C . ARG A 1 161 ? 1.086 -18.686 7.843 1.00 72.31 161 ARG A C 1
ATOM 1269 O O . ARG A 1 161 ? 0.422 -18.356 8.818 1.00 72.31 161 ARG A O 1
ATOM 1276 N N . LYS A 1 162 ? 0.958 -19.894 7.281 1.00 74.31 162 LYS A N 1
ATOM 1277 C CA . LYS A 1 162 ? 0.118 -20.953 7.868 1.00 74.31 162 LYS A CA 1
ATOM 1278 C C . LYS A 1 162 ? 0.685 -21.457 9.194 1.00 74.31 162 LYS A C 1
ATOM 1280 O O . LYS A 1 162 ? -0.092 -21.680 10.109 1.00 74.31 162 LYS A O 1
ATOM 1285 N N . LEU A 1 163 ? 2.007 -21.598 9.300 1.00 65.69 163 LEU A N 1
ATOM 1286 C CA . LEU A 1 163 ? 2.680 -22.019 10.531 1.00 65.69 163 LEU A CA 1
ATOM 1287 C C . LEU A 1 163 ? 2.553 -20.975 11.642 1.00 65.69 163 LEU A C 1
ATOM 1289 O O . LEU A 1 163 ? 2.226 -21.357 12.752 1.00 65.69 163 LEU A O 1
ATOM 1293 N N . LEU A 1 164 ? 2.695 -19.681 11.341 1.00 58.34 164 LEU A N 1
ATOM 1294 C CA . LEU A 1 164 ? 2.460 -18.589 12.300 1.00 58.34 164 LEU A CA 1
ATOM 1295 C C . LEU A 1 164 ? 1.012 -18.560 12.814 1.00 58.34 164 LEU A C 1
ATOM 1297 O O . LEU A 1 164 ? 0.769 -18.265 13.980 1.00 58.34 164 LEU A O 1
ATOM 1301 N N . ASN A 1 165 ? 0.058 -18.921 11.953 1.00 55.78 165 ASN A N 1
ATOM 1302 C CA . ASN A 1 165 ? -1.349 -19.066 12.327 1.00 55.78 165 ASN A CA 1
ATOM 1303 C C . ASN A 1 165 ? -1.645 -20.388 13.071 1.00 55.78 165 ASN A C 1
ATOM 1305 O O . ASN A 1 165 ? -2.696 -20.506 13.694 1.00 55.78 165 ASN A O 1
ATOM 1309 N N . LEU A 1 166 ? -0.757 -21.388 12.991 1.00 44.22 166 LEU A N 1
ATOM 1310 C CA . LEU A 1 166 ? -0.898 -22.696 13.643 1.00 44.22 166 LEU A CA 1
ATOM 1311 C C . LEU A 1 166 ? -0.158 -22.740 14.987 1.00 44.22 166 LEU A C 1
ATOM 1313 O O . LEU A 1 166 ? -0.658 -23.332 15.933 1.00 44.22 166 LEU A O 1
ATOM 1317 N N . SER A 1 167 ? 0.974 -22.047 15.121 1.00 46.34 167 SER A N 1
ATOM 1318 C CA . SER A 1 167 ? 1.680 -21.849 16.392 1.00 46.34 167 SER A CA 1
ATOM 1319 C C . SER A 1 167 ? 0.865 -21.018 17.384 1.00 46.34 167 SER A C 1
ATOM 1321 O O . SER A 1 167 ? 1.015 -21.198 18.583 1.00 46.34 167 SER A O 1
ATOM 1323 N N . SER A 1 168 ? -0.071 -20.191 16.908 1.00 44.72 168 SER A N 1
ATOM 1324 C CA . SER A 1 168 ? -1.101 -19.565 17.749 1.00 44.72 168 SER A CA 1
ATOM 1325 C C . SER A 1 168 ? -2.245 -20.515 18.148 1.00 44.72 168 SER A C 1
ATOM 1327 O O . SER A 1 168 ? -3.218 -20.064 18.740 1.00 44.72 168 SER A O 1
ATOM 1329 N N . SER A 1 169 ? -2.166 -21.808 17.799 1.00 39.69 169 SER A N 1
ATOM 1330 C CA . SER A 1 169 ? -3.206 -22.821 18.057 1.00 39.69 169 SER A CA 1
ATOM 1331 C C . SER A 1 169 ? -2.766 -23.965 18.991 1.00 39.69 169 SER A C 1
ATOM 1333 O O . SER A 1 169 ? -3.604 -24.799 19.319 1.00 39.69 169 SER A O 1
ATOM 1335 N N . THR A 1 170 ? -1.491 -24.048 19.404 1.00 33.72 170 THR A N 1
ATOM 1336 C CA . THR A 1 170 ? -0.944 -25.227 20.130 1.00 33.72 170 THR A CA 1
ATOM 1337 C C . THR A 1 170 ? -0.433 -24.977 21.553 1.00 33.72 170 THR A C 1
ATOM 1339 O O . THR A 1 170 ? -0.026 -25.931 22.207 1.00 33.72 170 THR A O 1
ATOM 1342 N N . GLU A 1 171 ? -0.511 -23.758 22.086 1.00 33.53 171 GLU A N 1
ATOM 1343 C CA . GLU A 1 171 ? -0.235 -23.486 23.506 1.00 33.53 171 GLU A CA 1
ATOM 1344 C C . GLU A 1 171 ? -1.493 -22.956 24.204 1.00 33.53 171 GLU A C 1
ATOM 1346 O O . GLU A 1 171 ? -1.742 -21.755 24.211 1.00 33.53 171 GLU A O 1
ATOM 1351 N N . SER A 1 172 ? -2.319 -23.877 24.716 1.00 29.48 172 SER A N 1
ATOM 1352 C CA . SER A 1 172 ? -3.148 -23.783 25.942 1.00 29.48 172 SER A CA 1
ATOM 1353 C C . SER A 1 172 ? -4.305 -24.789 25.886 1.00 29.48 172 SER A C 1
ATOM 1355 O O . SER A 1 172 ? -5.413 -24.515 25.429 1.00 29.48 172 SER A O 1
ATOM 1357 N N . GLY A 1 173 ? -4.030 -25.999 26.378 1.00 31.77 173 GLY A N 1
ATOM 1358 C CA . GLY A 1 173 ? -5.061 -26.785 27.040 1.00 31.77 173 GLY A CA 1
ATOM 1359 C C . GLY A 1 173 ? -5.339 -26.148 28.402 1.00 31.77 173 GLY A C 1
ATOM 1360 O O . GLY A 1 173 ? -4.420 -26.024 29.203 1.00 31.77 173 GLY A O 1
ATOM 1361 N N . GLU A 1 174 ? -6.604 -25.779 28.598 1.00 30.17 174 GLU A N 1
ATOM 1362 C CA . GLU A 1 174 ? -7.262 -25.288 29.820 1.00 30.17 174 GLU A CA 1
ATOM 1363 C C . GLU A 1 174 ? -7.089 -23.800 30.211 1.00 30.17 174 GLU A C 1
ATOM 1365 O O . GLU A 1 174 ? -5.992 -23.286 30.401 1.00 30.17 174 GLU A O 1
ATOM 1370 N N . ALA A 1 175 ? -8.268 -23.177 30.391 1.00 30.94 175 ALA A N 1
ATOM 1371 C CA . ALA A 1 175 ? -8.611 -21.818 30.837 1.00 30.94 175 ALA A CA 1
ATOM 1372 C C . ALA A 1 175 ? -8.485 -20.643 29.829 1.00 30.94 175 ALA A C 1
ATOM 1374 O O . ALA A 1 175 ? -7.497 -19.927 29.790 1.00 30.94 175 ALA A O 1
ATOM 1375 N N . ASP A 1 176 ? -9.587 -20.444 29.090 1.00 35.56 176 ASP A N 1
ATOM 1376 C CA . ASP A 1 176 ? -10.274 -19.174 28.758 1.00 35.56 176 ASP A CA 1
ATOM 1377 C C . ASP A 1 176 ? -9.491 -17.959 28.182 1.00 35.56 176 ASP A C 1
ATOM 1379 O O . ASP A 1 176 ? -8.674 -17.335 28.852 1.00 35.56 176 ASP A O 1
ATOM 1383 N N . GLY A 1 177 ? -9.883 -17.541 26.964 1.00 29.95 177 GLY A N 1
ATOM 1384 C CA . GLY A 1 177 ? -9.557 -16.252 26.314 1.00 29.95 177 GLY A CA 1
ATOM 1385 C C . GLY A 1 177 ? -8.166 -16.157 25.651 1.00 29.95 177 GLY A C 1
ATOM 1386 O O . GLY A 1 177 ? -7.164 -16.542 26.220 1.00 29.95 177 GLY A O 1
ATOM 1387 N N . SER A 1 178 ? -7.945 -15.612 24.451 1.00 30.27 178 SER A N 1
ATOM 1388 C CA . SER A 1 178 ? -8.776 -14.862 23.514 1.00 30.27 178 SER A CA 1
ATOM 1389 C C . SER A 1 178 ? -8.119 -14.908 22.127 1.00 30.27 178 SER A C 1
ATOM 1391 O O . SER A 1 178 ? -6.948 -14.583 21.943 1.00 30.27 178 SER A O 1
ATOM 1393 N N . THR A 1 179 ? -8.907 -15.297 21.129 1.00 34.66 179 THR A N 1
ATOM 1394 C CA . THR A 1 179 ? -8.636 -15.094 19.707 1.00 34.66 179 THR A CA 1
ATOM 1395 C C . THR A 1 179 ? -8.923 -13.634 19.356 1.00 34.66 179 THR A C 1
ATOM 1397 O O . THR A 1 179 ? -10.088 -13.245 19.345 1.00 34.66 179 THR A O 1
ATOM 1400 N N . THR A 1 180 ? -7.933 -12.829 18.970 1.00 36.19 180 THR A N 1
ATOM 1401 C CA . THR A 1 180 ? -8.202 -11.479 18.430 1.00 36.19 180 THR A CA 1
ATOM 1402 C C . THR A 1 180 ? -7.861 -11.382 16.950 1.00 36.19 180 THR A C 1
ATOM 1404 O O . THR A 1 180 ? -7.045 -10.597 16.476 1.00 36.19 180 THR A O 1
ATOM 1407 N N . LEU A 1 181 ? -8.634 -12.145 16.172 1.00 36.22 181 LEU A N 1
ATOM 1408 C CA . LEU A 1 181 ? -9.196 -11.609 14.933 1.00 36.22 181 LEU A CA 1
ATOM 1409 C C . LEU A 1 181 ? -9.743 -10.203 15.237 1.00 36.22 181 LEU A C 1
ATOM 1411 O O . LEU A 1 181 ? -10.428 -10.043 16.246 1.00 36.22 181 LEU A O 1
ATOM 1415 N N . ARG A 1 182 ? -9.470 -9.206 14.382 1.00 45.59 182 ARG A N 1
ATOM 1416 C CA . ARG A 1 182 ? -10.114 -7.877 14.420 1.00 45.59 182 ARG A CA 1
ATOM 1417 C C . ARG A 1 182 ? -11.635 -8.036 14.264 1.00 45.59 182 ARG A C 1
ATOM 1419 O O . ARG A 1 182 ? -12.173 -7.910 13.168 1.00 45.59 182 ARG A O 1
ATOM 1426 N N . ARG A 1 183 ? -12.310 -8.394 15.350 1.00 50.28 183 ARG A N 1
ATOM 1427 C CA . ARG A 1 183 ? -13.759 -8.383 15.522 1.00 50.28 183 ARG A CA 1
ATOM 1428 C C . ARG A 1 183 ? -14.141 -6.972 15.950 1.00 50.28 183 ARG A C 1
ATOM 1430 O O . ARG A 1 183 ? -13.414 -6.350 16.721 1.00 50.28 183 ARG A O 1
ATOM 1437 N N . GLU A 1 184 ? -15.249 -6.455 15.425 1.00 55.34 184 GLU A N 1
ATOM 1438 C CA . GLU A 1 184 ? -15.846 -5.265 16.025 1.00 55.34 184 GLU A CA 1
ATOM 1439 C C . GLU A 1 184 ? -16.186 -5.575 17.487 1.00 55.34 184 GLU A C 1
ATOM 1441 O O . GLU A 1 184 ? -16.649 -6.690 17.761 1.00 55.34 184 GLU A O 1
ATOM 1446 N N . PRO A 1 185 ? -15.962 -4.624 18.408 1.00 66.31 185 PRO A N 1
ATOM 1447 C CA . PRO A 1 185 ? -16.296 -4.827 19.805 1.00 66.31 185 PRO A CA 1
ATOM 1448 C C . PRO A 1 185 ? -17.780 -5.165 19.921 1.00 66.31 185 PRO A C 1
ATOM 1450 O O . PRO A 1 185 ? -18.633 -4.532 19.281 1.00 66.31 185 PRO A O 1
ATOM 1453 N N . GLY A 1 186 ? -18.093 -6.178 20.728 1.00 66.81 186 GLY A N 1
ATOM 1454 C CA . GLY A 1 186 ? -19.464 -6.616 20.957 1.00 66.81 186 GLY A CA 1
ATOM 1455 C C . GLY A 1 186 ? -20.364 -5.444 21.364 1.00 66.81 186 GLY A C 1
ATOM 1456 O O . GLY A 1 186 ? -19.917 -4.457 21.948 1.00 66.81 186 GLY A O 1
ATOM 1457 N N . ARG A 1 187 ? -21.671 -5.532 21.084 1.00 66.56 187 ARG A N 1
ATOM 1458 C CA . ARG A 1 187 ? -22.622 -4.444 21.405 1.00 66.56 187 ARG A CA 1
ATOM 1459 C C . ARG A 1 187 ? -22.590 -4.016 22.879 1.00 66.56 187 ARG A C 1
ATOM 1461 O O . ARG A 1 187 ? -22.876 -2.858 23.160 1.00 66.56 187 ARG A O 1
ATOM 1468 N N . HIS A 1 188 ? -22.205 -4.928 23.771 1.00 72.19 188 HIS A N 1
ATOM 1469 C CA . HIS A 1 188 ? -22.114 -4.727 25.218 1.00 72.19 188 HIS A CA 1
ATOM 1470 C C . HIS A 1 188 ? -20.674 -4.615 25.746 1.00 72.19 188 HIS A C 1
ATOM 1472 O O . HIS A 1 188 ? -20.478 -4.598 26.959 1.00 72.19 188 HIS A O 1
ATOM 1478 N N . ALA A 1 189 ? -19.667 -4.573 24.868 1.00 79.19 189 ALA A N 1
ATOM 1479 C CA . ALA A 1 189 ? -18.286 -4.386 25.288 1.00 79.19 189 ALA A CA 1
ATOM 1480 C C . ALA A 1 189 ? -18.082 -2.948 25.784 1.00 79.19 189 ALA A C 1
ATOM 1482 O O . ALA A 1 189 ? -18.556 -1.997 25.159 1.00 79.19 189 ALA A O 1
ATOM 1483 N N . PHE A 1 190 ? -17.366 -2.794 26.896 1.00 80.81 190 PHE A N 1
ATOM 1484 C CA . PHE A 1 190 ? -16.982 -1.494 27.441 1.00 80.81 190 PHE A CA 1
ATOM 1485 C C . PHE A 1 190 ? -15.471 -1.307 27.340 1.00 80.81 190 PHE A C 1
ATOM 1487 O O . PHE A 1 190 ? -14.710 -2.270 27.247 1.00 80.81 190 PHE A O 1
ATOM 1494 N N . VAL A 1 191 ? -15.033 -0.054 27.338 1.00 85.00 191 VAL A N 1
ATOM 1495 C CA . VAL A 1 191 ? -13.617 0.284 27.190 1.00 85.00 191 VAL A CA 1
ATOM 1496 C C . VAL A 1 191 ? -12.870 -0.006 28.489 1.00 85.00 191 VAL A C 1
ATOM 1498 O O . VAL A 1 191 ? -13.276 0.463 29.552 1.00 85.00 191 VAL A O 1
ATOM 1501 N N . ILE A 1 192 ? -11.778 -0.768 28.395 1.00 84.12 192 ILE A N 1
ATOM 1502 C CA . ILE A 1 192 ? -10.896 -1.093 29.528 1.00 84.12 192 ILE A CA 1
ATOM 1503 C C . ILE A 1 192 ? -9.652 -0.206 29.554 1.00 84.12 192 ILE A C 1
ATOM 1505 O O . ILE A 1 192 ? -9.177 0.158 30.627 1.00 84.12 192 ILE A O 1
ATOM 1509 N N . SER A 1 193 ? -9.147 0.193 28.388 1.00 81.81 193 SER A N 1
ATOM 1510 C CA . SER A 1 193 ? -7.998 1.086 28.282 1.00 81.81 193 SER A CA 1
ATOM 1511 C C . SER A 1 193 ? -8.087 1.918 27.002 1.00 81.81 193 SER A C 1
ATOM 1513 O O . SER A 1 193 ? -8.675 1.499 25.999 1.00 81.81 193 SER A O 1
ATOM 1515 N N . CYS A 1 194 ? -7.538 3.134 27.036 1.00 85.94 194 CYS A N 1
ATOM 1516 C CA . CYS A 1 194 ? -7.366 3.932 25.831 1.00 85.94 194 CYS A CA 1
ATOM 1517 C C . CYS A 1 194 ? -6.092 4.780 25.888 1.00 85.94 194 CYS A C 1
ATOM 1519 O O . CYS A 1 194 ? -5.767 5.389 26.911 1.00 85.94 194 CYS A O 1
ATOM 1521 N N . GLU A 1 195 ? -5.376 4.831 24.766 1.00 79.81 195 GLU A N 1
ATOM 1522 C CA . GLU A 1 195 ? -4.114 5.546 24.630 1.00 79.81 195 GLU A CA 1
ATOM 1523 C C . GLU A 1 195 ? -4.096 6.392 23.357 1.00 79.81 195 GLU A C 1
ATOM 1525 O O . GLU A 1 195 ? -4.219 5.901 22.237 1.00 79.81 195 GLU A O 1
ATOM 1530 N N . VAL A 1 196 ? -3.927 7.703 23.523 1.00 84.25 196 VAL A N 1
ATOM 1531 C CA . VAL A 1 196 ? -3.752 8.629 22.397 1.00 84.25 196 VAL A CA 1
ATOM 1532 C C . VAL A 1 196 ? -2.271 8.641 22.008 1.00 84.25 196 VAL A C 1
ATOM 1534 O O . VAL A 1 196 ? -1.455 9.125 22.791 1.00 84.25 196 VAL A O 1
ATOM 1537 N N . HIS A 1 197 ? -1.917 8.092 20.840 1.00 71.56 197 HIS A N 1
ATOM 1538 C CA . HIS A 1 197 ? -0.518 7.839 20.446 1.00 71.56 197 HIS A CA 1
ATOM 1539 C C . HIS A 1 197 ? 0.074 8.885 19.498 1.00 71.56 197 HIS A C 1
ATOM 1541 O O . HIS A 1 197 ? 1.271 9.161 19.558 1.00 71.56 197 HIS A O 1
ATOM 1547 N N . SER A 1 198 ? -0.718 9.433 18.575 1.00 69.88 198 SER A N 1
ATOM 1548 C CA . SER A 1 198 ? -0.185 10.309 17.525 1.00 69.88 198 SER A CA 1
ATOM 1549 C C . SER A 1 198 ? -1.235 11.250 16.945 1.00 69.88 198 SER A C 1
ATOM 1551 O O . SER A 1 198 ? -2.438 11.027 17.064 1.00 69.88 198 SER A O 1
ATOM 1553 N N . VAL A 1 199 ? -0.768 12.323 16.310 1.00 73.19 199 VAL A N 1
ATOM 1554 C CA . VAL A 1 199 ? -1.578 13.239 15.504 1.00 73.19 199 VAL A CA 1
ATOM 1555 C C . VAL A 1 199 ? -0.974 13.295 14.107 1.00 73.19 199 VAL A C 1
ATOM 1557 O O . VAL A 1 199 ? 0.247 13.350 13.970 1.00 73.19 199 VAL A O 1
ATOM 1560 N N . TYR A 1 200 ? -1.800 13.258 13.063 1.00 65.44 200 TYR A N 1
ATOM 1561 C CA . TYR A 1 200 ? -1.316 13.357 11.684 1.00 65.44 200 TYR A CA 1
ATOM 1562 C C . TYR A 1 200 ? -2.042 14.457 10.918 1.00 65.44 200 TYR A C 1
ATOM 1564 O O . TYR A 1 200 ? -3.201 14.774 11.184 1.00 65.44 200 TYR A O 1
ATOM 1572 N N . LYS A 1 201 ? -1.337 15.074 9.968 1.00 59.72 201 LYS A N 1
ATOM 1573 C CA . LYS A 1 201 ? -1.893 16.122 9.113 1.00 59.72 201 LYS A CA 1
ATOM 1574 C C . LYS A 1 201 ? -2.611 15.481 7.933 1.00 59.72 201 LYS A C 1
ATOM 1576 O O . LYS A 1 201 ? -1.975 14.841 7.100 1.00 59.72 201 LYS A O 1
ATOM 1581 N N . ARG A 1 202 ? -3.921 15.697 7.835 1.00 60.31 202 ARG A N 1
ATOM 1582 C CA . ARG A 1 202 ? -4.689 15.336 6.640 1.00 60.31 202 ARG A CA 1
ATOM 1583 C C . ARG A 1 202 ? -4.526 16.386 5.541 1.00 60.31 202 ARG A C 1
ATOM 1585 O O . ARG A 1 202 ? -4.234 17.556 5.809 1.00 60.31 202 ARG A O 1
ATOM 1592 N N . ALA A 1 203 ? -4.765 15.973 4.295 1.00 51.75 203 ALA A N 1
ATOM 1593 C CA . ALA A 1 203 ? -4.744 16.853 3.122 1.00 51.75 203 ALA A CA 1
ATOM 1594 C C . ALA A 1 203 ? -5.752 18.018 3.231 1.00 51.75 203 ALA A C 1
ATOM 1596 O O . ALA A 1 203 ? -5.510 19.105 2.710 1.00 51.75 203 ALA A O 1
ATOM 1597 N N . ASP A 1 204 ? -6.837 17.828 3.986 1.00 59.84 204 ASP A N 1
ATOM 1598 C CA . ASP A 1 204 ? -7.884 18.820 4.255 1.00 59.84 204 ASP A CA 1
ATOM 1599 C C . ASP A 1 204 ? -7.553 19.797 5.407 1.00 59.84 204 ASP A C 1
ATOM 1601 O O . ASP A 1 204 ? -8.423 20.541 5.862 1.00 59.84 204 ASP A O 1
ATOM 1605 N N . LYS A 1 205 ? -6.300 19.807 5.889 1.00 60.19 205 LYS A N 1
ATOM 1606 C CA . LYS A 1 205 ? -5.823 20.609 7.034 1.00 60.19 205 LYS A CA 1
ATOM 1607 C C . LYS A 1 205 ? -6.516 20.284 8.369 1.00 60.19 205 LYS A C 1
ATOM 1609 O O . LYS A 1 205 ? -6.468 21.105 9.288 1.00 60.19 205 LYS A O 1
ATOM 1614 N N . ARG A 1 206 ? -7.127 19.102 8.520 1.00 68.38 206 ARG A N 1
ATOM 1615 C CA . ARG A 1 206 ? -7.571 18.579 9.824 1.00 68.38 206 ARG A CA 1
ATOM 1616 C C . ARG A 1 206 ? -6.462 17.767 10.495 1.00 68.38 206 ARG A C 1
ATOM 1618 O O . ARG A 1 206 ? -5.633 17.151 9.826 1.00 68.38 206 ARG A O 1
ATOM 1625 N N . TYR A 1 207 ? -6.487 17.750 11.826 1.00 78.19 207 TYR A N 1
ATOM 1626 C CA . TYR A 1 207 ? -5.508 17.058 12.671 1.00 78.19 207 TYR A CA 1
ATOM 1627 C C . TYR A 1 207 ? -6.218 16.043 13.581 1.00 78.19 207 TYR A C 1
ATOM 1629 O O . TYR A 1 207 ? -6.533 16.362 14.730 1.00 78.19 207 TYR A O 1
ATOM 1637 N N . PRO A 1 208 ? -6.588 14.861 13.061 1.00 82.50 208 PRO A N 1
ATOM 1638 C CA . PRO A 1 208 ? -7.099 13.769 13.883 1.00 82.50 208 PRO A CA 1
ATOM 1639 C C . PRO A 1 208 ? -6.009 13.169 14.781 1.00 82.50 208 PRO A C 1
ATOM 1641 O O . PRO A 1 208 ? -4.865 12.974 14.369 1.00 82.50 208 PRO A O 1
ATOM 1644 N N . TYR A 1 209 ? -6.412 12.832 15.999 1.00 83.44 209 TYR A N 1
ATOM 1645 C CA . TYR A 1 209 ? -5.657 12.061 16.973 1.00 83.44 209 TYR A CA 1
ATOM 1646 C C . TYR A 1 209 ? -5.959 10.574 16.801 1.00 83.44 209 TYR A C 1
ATOM 1648 O O . TYR A 1 209 ? -7.125 10.194 16.674 1.00 83.44 209 TYR A O 1
ATOM 1656 N N . MET A 1 210 ? -4.915 9.751 16.811 1.00 82.25 210 MET A N 1
ATOM 1657 C CA . MET A 1 210 ? -4.987 8.292 16.801 1.00 82.25 210 MET A CA 1
ATOM 1658 C C . MET A 1 210 ? -5.103 7.785 18.233 1.00 82.25 210 MET A C 1
ATOM 1660 O O . MET A 1 210 ? -4.236 8.066 19.063 1.00 82.25 210 MET A O 1
ATOM 1664 N N . ILE A 1 211 ? -6.166 7.038 18.504 1.00 85.56 211 ILE A N 1
ATOM 1665 C CA . ILE A 1 211 ? -6.489 6.500 19.822 1.00 85.56 211 ILE A CA 1
ATOM 1666 C C . ILE A 1 211 ? -6.528 4.982 19.703 1.00 85.56 211 ILE A C 1
ATOM 1668 O O . ILE A 1 211 ? -7.349 4.443 18.963 1.00 85.56 211 ILE A O 1
ATOM 1672 N N . GLN A 1 212 ? -5.638 4.296 20.408 1.00 82.75 212 GLN A N 1
ATOM 1673 C CA . GLN A 1 212 ? -5.726 2.856 20.601 1.00 82.75 212 GLN A CA 1
ATOM 1674 C C . GLN A 1 212 ? -6.697 2.587 21.747 1.00 82.75 212 GLN A C 1
ATOM 1676 O O . GLN A 1 212 ? -6.633 3.254 22.776 1.00 82.75 212 GLN A O 1
ATOM 1681 N N . VAL A 1 213 ? -7.618 1.652 21.552 1.00 85.81 213 VAL A N 1
ATOM 1682 C CA . VAL A 1 213 ? -8.672 1.318 22.509 1.00 85.81 213 VAL A CA 1
ATOM 1683 C C . VAL A 1 213 ? -8.680 -0.185 22.704 1.00 85.81 213 VAL A C 1
ATOM 1685 O O . VAL A 1 213 ? -8.703 -0.933 21.724 1.00 85.81 213 VAL A O 1
ATOM 1688 N N . GLU A 1 214 ? -8.695 -0.613 23.956 1.00 84.19 214 GLU A N 1
ATOM 1689 C CA . GLU A 1 214 ? -8.913 -2.002 24.342 1.00 84.19 214 GLU A CA 1
ATOM 1690 C C . GLU A 1 214 ? -10.292 -2.134 24.984 1.00 84.19 214 GLU A C 1
ATOM 1692 O O . GLU A 1 214 ? -10.730 -1.275 25.760 1.00 84.19 214 GLU A O 1
ATOM 1697 N N . TRP A 1 215 ? -10.980 -3.219 24.653 1.00 85.00 215 TRP A N 1
ATOM 1698 C CA . TRP A 1 215 ? -12.345 -3.505 25.068 1.00 85.00 215 TRP A CA 1
ATOM 1699 C C . TRP A 1 215 ? -12.398 -4.712 26.001 1.00 85.00 215 TRP A C 1
ATOM 1701 O O . TRP A 1 215 ? -11.544 -5.596 25.971 1.00 85.00 215 TRP A O 1
ATOM 1711 N N . SER A 1 216 ? -13.445 -4.770 26.819 1.00 83.06 216 SER A N 1
ATOM 1712 C CA . SER A 1 216 ? -13.669 -5.826 27.810 1.00 83.06 216 SER A CA 1
ATOM 1713 C C . SER A 1 216 ? -13.849 -7.227 27.216 1.00 83.06 216 SER A C 1
ATOM 1715 O O . SER A 1 216 ? -13.729 -8.209 27.936 1.00 83.06 216 SER A O 1
ATOM 1717 N N . ASP A 1 217 ? -14.158 -7.334 25.922 1.00 78.25 217 ASP A N 1
ATOM 1718 C CA . ASP A 1 217 ? -14.256 -8.602 25.186 1.00 78.25 217 ASP A CA 1
ATOM 1719 C C . ASP A 1 217 ? -12.896 -9.093 24.651 1.00 78.25 217 ASP A C 1
ATOM 1721 O O . ASP A 1 217 ? -12.824 -10.044 23.870 1.00 78.25 217 ASP A O 1
ATOM 1725 N N . GLY A 1 218 ? -11.814 -8.427 25.061 1.00 72.88 218 GLY A N 1
ATOM 1726 C CA . GLY A 1 218 ? -10.450 -8.695 24.630 1.00 72.88 218 GLY A CA 1
ATOM 1727 C C . GLY A 1 218 ? -10.110 -8.097 23.268 1.00 72.88 218 GLY A C 1
ATOM 1728 O O . GLY A 1 218 ? -8.961 -8.205 22.850 1.00 72.88 218 GLY A O 1
ATOM 1729 N N . THR A 1 219 ? -11.052 -7.463 22.558 1.00 74.69 219 THR A N 1
ATOM 1730 C CA . THR A 1 219 ? -10.747 -6.824 21.273 1.00 74.69 219 THR A CA 1
ATOM 1731 C C . THR A 1 219 ? -9.961 -5.529 21.470 1.00 74.69 219 THR A C 1
ATOM 1733 O O . THR A 1 219 ? -10.141 -4.797 22.442 1.00 74.69 219 THR A O 1
ATOM 1736 N N . SER A 1 220 ? -9.081 -5.219 20.519 1.00 76.56 220 SER A N 1
ATOM 1737 C CA . SER A 1 220 ? -8.389 -3.934 20.460 1.00 76.56 220 SER A CA 1
ATOM 1738 C C . SER A 1 220 ? -8.553 -3.305 19.081 1.00 76.56 220 SER A C 1
ATOM 1740 O O . SER A 1 220 ? -8.540 -3.980 18.046 1.00 76.56 220 SER A O 1
ATOM 1742 N N . CYS A 1 221 ? -8.757 -1.992 19.052 1.00 77.50 221 CYS A N 1
ATOM 1743 C CA . CYS A 1 221 ? -8.978 -1.242 17.822 1.00 77.50 221 CYS A CA 1
ATOM 1744 C C . CYS A 1 221 ? -8.306 0.129 17.875 1.00 77.50 221 CYS A C 1
ATOM 1746 O O . CYS A 1 221 ? -8.044 0.666 18.948 1.00 77.50 221 CYS A O 1
ATOM 1748 N N . CYS A 1 222 ? -8.071 0.714 16.702 1.00 80.06 222 CYS A N 1
ATOM 1749 C CA . CYS A 1 222 ? -7.561 2.071 16.584 1.00 80.06 222 CYS A CA 1
ATOM 1750 C C . CYS A 1 222 ? -8.640 2.975 15.979 1.00 80.06 222 CYS A C 1
ATOM 1752 O O . CYS A 1 222 ? -9.167 2.673 14.907 1.00 80.06 222 CYS A O 1
ATOM 1754 N N . VAL A 1 223 ? -8.959 4.080 16.653 1.00 85.81 223 VAL A N 1
ATOM 1755 C CA . VAL A 1 223 ? -9.961 5.063 16.219 1.00 85.81 223 VAL A CA 1
ATOM 1756 C C . VAL A 1 223 ? -9.357 6.450 16.071 1.00 85.81 223 VAL A C 1
ATOM 1758 O O . VAL A 1 223 ? -8.335 6.770 16.680 1.00 85.81 223 VAL A O 1
ATOM 1761 N N . ARG A 1 224 ? -9.982 7.296 15.247 1.00 84.06 224 ARG A N 1
ATOM 1762 C CA . ARG A 1 224 ? -9.463 8.622 14.906 1.00 84.06 224 ARG A CA 1
ATOM 1763 C C . ARG A 1 224 ? -10.458 9.699 15.274 1.00 84.06 224 ARG A C 1
ATOM 1765 O O . ARG A 1 224 ? -11.606 9.687 14.833 1.00 84.06 224 ARG A O 1
ATOM 1772 N N . ARG A 1 225 ? -10.029 10.664 16.081 1.00 87.44 225 ARG A N 1
ATOM 1773 C CA . ARG A 1 225 ? -10.901 11.747 16.555 1.00 87.44 225 ARG A CA 1
ATOM 1774 C C . ARG A 1 225 ? -10.193 13.073 16.428 1.00 87.44 225 ARG A C 1
ATOM 1776 O O . ARG A 1 225 ? -9.035 13.200 16.793 1.00 87.44 225 ARG A O 1
ATOM 1783 N N . THR A 1 226 ? -10.870 14.077 15.898 1.00 85.88 226 THR A N 1
ATOM 1784 C CA . THR A 1 226 ? -10.357 15.448 15.889 1.00 85.88 226 THR A CA 1
ATOM 1785 C C . THR A 1 226 ? -10.614 16.119 17.234 1.00 85.88 226 THR A C 1
ATOM 1787 O O . THR A 1 226 ? -11.463 15.683 18.008 1.00 85.88 226 THR A O 1
ATOM 1790 N N . TYR A 1 227 ? -9.944 17.241 17.503 1.00 84.69 227 TYR A N 1
ATOM 1791 C CA . TYR A 1 227 ? -10.276 18.064 18.672 1.00 84.69 227 TYR A CA 1
ATOM 1792 C C . TYR A 1 227 ? -11.760 18.486 18.687 1.00 84.69 227 TYR A C 1
ATOM 1794 O O . TYR A 1 227 ? -12.375 18.565 19.746 1.00 84.69 227 TYR A O 1
ATOM 1802 N N . GLY A 1 228 ? -12.351 18.723 17.509 1.00 83.12 228 GLY A N 1
ATOM 1803 C CA . GLY A 1 228 ? -13.781 19.011 17.384 1.00 83.12 228 GLY A CA 1
ATOM 1804 C C . GLY A 1 228 ? -14.658 17.855 17.867 1.00 83.12 228 GLY A C 1
ATOM 1805 O O . GLY A 1 228 ? -15.626 18.095 18.583 1.00 83.12 228 GLY A O 1
ATOM 1806 N N . ASP A 1 229 ? -14.279 16.610 17.559 1.00 87.50 229 ASP A N 1
ATOM 1807 C CA . ASP A 1 229 ? -14.976 15.422 18.064 1.00 87.50 229 ASP A CA 1
ATOM 1808 C C . ASP A 1 229 ? -14.896 15.337 19.594 1.00 87.50 229 ASP A C 1
ATOM 1810 O O . ASP A 1 229 ? -15.919 15.114 20.238 1.00 87.50 229 ASP A O 1
ATOM 1814 N N . PHE A 1 230 ? -13.714 15.567 20.181 1.00 88.06 230 PHE A N 1
ATOM 1815 C CA . PHE A 1 230 ? -13.534 15.616 21.638 1.00 88.06 230 PHE A CA 1
ATOM 1816 C C . PHE A 1 230 ? -14.381 16.712 22.290 1.00 88.06 230 PHE A C 1
ATOM 1818 O O . PHE A 1 230 ? -14.980 16.486 23.338 1.00 88.06 230 PHE A O 1
ATOM 1825 N N . PHE A 1 231 ? -14.466 17.887 21.663 1.00 87.25 231 PHE A N 1
ATOM 1826 C CA . PHE A 1 231 ? -15.292 18.988 22.150 1.00 87.25 231 PHE A CA 1
ATOM 1827 C C . PHE A 1 231 ? -16.777 18.623 22.153 1.00 87.25 231 PHE A C 1
ATOM 1829 O O . PHE A 1 231 ? -17.432 18.734 23.187 1.00 87.25 231 PHE A O 1
ATOM 1836 N N . SER A 1 232 ? -17.299 18.125 21.031 1.00 85.31 232 SER A N 1
ATOM 1837 C CA . SER A 1 232 ? -18.696 17.693 20.933 1.00 85.31 232 SER A CA 1
ATOM 1838 C C . SER A 1 232 ? -19.019 16.535 21.877 1.00 85.31 232 SER A C 1
ATOM 1840 O O . SER A 1 232 ? -20.095 16.518 22.476 1.00 85.31 232 SER A O 1
ATOM 1842 N N . PHE A 1 233 ? -18.094 15.585 22.034 1.00 91.69 233 PHE A N 1
ATOM 1843 C CA . PHE A 1 233 ? -18.203 14.507 23.011 1.00 91.69 233 PHE A CA 1
ATOM 1844 C C . PHE A 1 233 ? -18.290 15.061 24.436 1.00 91.69 233 PHE A C 1
ATOM 1846 O O . PHE A 1 233 ? -19.228 14.722 25.154 1.00 91.69 233 PHE A O 1
ATOM 1853 N N . HIS A 1 234 ? -17.368 15.946 24.819 1.00 89.50 234 HIS A N 1
ATOM 1854 C CA . HIS A 1 234 ? -17.301 16.509 26.163 1.00 89.50 234 HIS A CA 1
ATOM 1855 C C . HIS A 1 234 ? -18.547 17.324 26.516 1.00 89.50 234 HIS A C 1
ATOM 1857 O O . HIS A 1 234 ? -19.087 17.159 27.604 1.00 89.50 234 HIS A O 1
ATOM 1863 N N . THR A 1 235 ? -19.036 18.168 25.599 1.00 86.69 235 THR A N 1
ATOM 1864 C CA . THR A 1 235 ? -20.273 18.936 25.812 1.00 86.69 235 THR A CA 1
ATOM 1865 C C . THR A 1 235 ? -21.447 18.006 26.092 1.00 86.69 235 THR A C 1
ATOM 1867 O O . THR A 1 235 ? -22.083 18.136 27.131 1.00 86.69 235 THR A O 1
ATOM 1870 N N . LYS A 1 236 ? -21.661 17.002 25.233 1.00 88.62 236 LYS A N 1
ATOM 1871 C CA . LYS A 1 236 ? -22.731 16.021 25.434 1.00 88.62 236 LYS A CA 1
ATOM 1872 C C . LYS A 1 236 ? -22.551 15.228 26.728 1.00 88.62 236 LYS A C 1
ATOM 1874 O O . LYS A 1 236 ? -23.538 14.942 27.389 1.00 88.62 236 LYS A O 1
ATOM 1879 N N . LEU A 1 237 ? -21.324 14.884 27.116 1.00 90.50 237 LEU A N 1
ATOM 1880 C CA . LEU A 1 237 ? -21.069 14.163 28.364 1.00 90.50 237 LEU A CA 1
ATOM 1881 C C . LEU A 1 237 ? -21.503 14.982 29.591 1.00 90.50 237 LEU A C 1
ATOM 1883 O O . LEU A 1 237 ? -22.110 14.432 30.504 1.00 90.50 237 LEU A O 1
ATOM 1887 N N . LEU A 1 238 ? -21.234 16.291 29.594 1.00 88.75 238 LEU A N 1
ATOM 1888 C CA . LEU A 1 238 ? -21.687 17.190 30.659 1.00 88.75 238 LEU A CA 1
ATOM 1889 C C . LEU A 1 238 ? -23.215 17.329 30.697 1.00 88.75 238 LEU A C 1
ATOM 1891 O O . LEU A 1 238 ? -23.764 17.492 31.781 1.00 88.75 238 LEU A O 1
ATOM 1895 N N . ASP A 1 239 ? -23.889 17.249 29.548 1.00 89.00 239 ASP A N 1
ATOM 1896 C CA . ASP A 1 239 ? -25.356 17.294 29.479 1.00 89.00 239 ASP A CA 1
ATOM 1897 C C . ASP A 1 239 ? -26.000 16.017 30.052 1.00 89.00 239 ASP A C 1
ATOM 1899 O O . ASP A 1 239 ? -27.044 16.091 30.696 1.00 89.00 239 ASP A O 1
ATOM 1903 N N . HIS A 1 240 ? -25.370 14.849 29.859 1.00 87.81 240 HIS A N 1
ATOM 1904 C CA . HIS A 1 240 ? -25.841 13.578 30.433 1.00 87.81 240 HIS A CA 1
ATOM 1905 C C . HIS A 1 240 ? -25.572 13.476 31.942 1.00 87.81 240 HIS A C 1
ATOM 1907 O O . HIS A 1 240 ? -26.339 12.835 32.656 1.00 87.81 240 HIS A O 1
ATOM 1913 N N . PHE A 1 241 ? -24.500 14.110 32.425 1.00 89.50 241 PHE A N 1
ATOM 1914 C CA . PHE A 1 241 ? -24.053 14.054 33.821 1.00 89.50 241 PHE A CA 1
ATOM 1915 C C . PHE A 1 241 ? -23.813 15.469 34.382 1.00 89.50 241 PHE A C 1
ATOM 1917 O O . PHE A 1 241 ? -22.666 15.873 34.608 1.00 89.50 241 PHE A O 1
ATOM 1924 N N . PRO A 1 242 ? -24.878 16.272 34.578 1.00 88.50 242 PRO A N 1
ATOM 1925 C CA . PRO A 1 242 ? -24.749 17.680 34.962 1.00 88.50 242 PRO A CA 1
ATOM 1926 C C . PRO A 1 242 ? -24.233 17.877 36.397 1.00 88.50 242 PRO A C 1
ATOM 1928 O O . PRO A 1 242 ? -23.582 18.885 36.688 1.00 88.50 242 PRO A O 1
ATOM 1931 N N . GLU A 1 243 ? -24.497 16.928 37.299 1.00 87.25 243 GLU A N 1
ATOM 1932 C CA . GLU A 1 243 ? -24.017 16.950 38.688 1.00 87.25 243 GLU A CA 1
ATOM 1933 C C . GLU A 1 243 ? -22.512 16.673 38.738 1.00 87.25 243 GLU A C 1
ATOM 1935 O O . GLU A 1 243 ? -21.735 17.505 39.201 1.00 87.25 243 GLU A O 1
ATOM 1940 N N . GLU A 1 244 ? -22.084 15.581 38.111 1.00 88.75 244 GLU A N 1
ATOM 1941 C CA . GLU A 1 244 ? -20.692 15.140 38.010 1.00 88.75 244 GLU A CA 1
ATOM 1942 C C . GLU A 1 244 ? -19.843 16.053 37.109 1.00 88.75 244 GLU A C 1
ATOM 1944 O O . GLU A 1 244 ? -18.618 16.144 37.245 1.00 88.75 244 GLU A O 1
ATOM 1949 N N . GLY A 1 245 ? -20.492 16.773 36.193 1.00 85.56 245 GLY A N 1
ATOM 1950 C CA . GLY A 1 245 ? -19.917 17.862 35.407 1.00 85.56 245 GLY A CA 1
ATOM 1951 C C . GLY A 1 245 ? -19.710 19.158 36.198 1.00 85.56 245 GLY A C 1
ATOM 1952 O O . GLY A 1 245 ? -19.050 20.086 35.710 1.00 85.56 245 GLY A O 1
ATOM 1953 N N . GLY A 1 246 ? -20.242 19.232 37.420 1.00 85.38 246 GLY A N 1
ATOM 1954 C CA . GLY A 1 246 ? -20.161 20.389 38.304 1.00 85.38 246 GLY A CA 1
ATOM 1955 C C . GLY A 1 246 ? -21.007 21.580 37.859 1.00 85.38 246 GLY A C 1
ATOM 1956 O O . GLY A 1 246 ? -20.648 22.717 38.168 1.00 85.38 246 GLY A O 1
ATOM 1957 N N . GLN A 1 247 ? -22.082 21.348 37.094 1.00 81.50 247 GLN A N 1
ATOM 1958 C CA . GLN A 1 247 ? -22.987 22.410 36.639 1.00 81.50 247 GLN A CA 1
ATOM 1959 C C . GLN A 1 247 ? -23.909 22.893 37.766 1.00 81.50 247 GLN A C 1
ATOM 1961 O O . GLN A 1 247 ? -24.186 24.088 37.848 1.00 81.50 247 GLN A O 1
ATOM 1966 N N . LYS A 1 248 ? -24.342 21.984 38.653 1.00 76.50 248 LYS A N 1
ATOM 1967 C CA . LYS A 1 248 ? -25.126 22.321 39.855 1.00 76.50 248 LYS A CA 1
ATOM 1968 C C . LYS A 1 248 ? -24.226 22.720 41.028 1.00 76.50 248 LYS A C 1
ATOM 1970 O O . LYS A 1 248 ? -24.396 23.795 41.595 1.00 76.50 248 LYS A O 1
ATOM 1975 N N . ASN A 1 249 ? -23.234 21.888 41.356 1.00 80.88 249 ASN A N 1
ATOM 1976 C CA . ASN A 1 249 ? -22.283 22.133 42.440 1.00 80.88 249 ASN A CA 1
ATOM 1977 C C . ASN A 1 249 ? -20.839 21.935 41.960 1.00 80.88 249 ASN A C 1
ATOM 1979 O O . ASN A 1 249 ? -20.431 20.833 41.607 1.00 80.88 249 ASN A O 1
ATOM 1983 N N . LYS A 1 250 ? -20.020 22.993 42.001 1.00 80.94 250 LYS A N 1
ATOM 1984 C CA . LYS A 1 250 ? -18.614 22.931 41.557 1.00 80.94 250 LYS A CA 1
ATOM 1985 C C . LYS A 1 250 ? -17.765 21.935 42.358 1.00 80.94 250 LYS A C 1
ATOM 1987 O O . LYS A 1 250 ? -16.770 21.456 41.824 1.00 80.94 250 LYS A O 1
ATOM 1992 N N . LYS A 1 251 ? -18.130 21.642 43.613 1.00 78.50 251 LYS A N 1
ATOM 1993 C CA . LYS A 1 251 ? -17.396 20.703 44.482 1.00 78.50 251 LYS A CA 1
ATOM 1994 C C . LYS A 1 251 ? -17.652 19.233 44.144 1.00 78.50 251 LYS A C 1
ATOM 1996 O O . LYS A 1 251 ? -16.832 18.396 44.487 1.00 78.50 251 LYS A O 1
ATOM 2001 N N . GLU A 1 252 ? -18.752 18.936 43.459 1.00 79.44 252 GLU A N 1
ATOM 2002 C CA . GLU A 1 252 ? -19.115 17.583 43.009 1.00 79.44 252 GLU A CA 1
ATOM 2003 C C . GLU A 1 252 ? -18.578 17.284 41.603 1.00 79.44 252 GLU A C 1
ATOM 2005 O O . GLU A 1 252 ? -18.812 16.211 41.047 1.00 79.44 252 GLU A O 1
ATOM 2010 N N . ARG A 1 253 ? -17.822 18.225 41.017 1.00 88.62 253 ARG A N 1
ATOM 2011 C CA . ARG A 1 253 ? -17.216 18.025 39.709 1.00 88.62 253 ARG A CA 1
ATOM 2012 C C . ARG A 1 253 ? -16.157 16.934 39.778 1.00 88.62 253 ARG A C 1
ATOM 2014 O O . ARG A 1 253 ? -15.127 17.082 40.425 1.00 88.62 253 ARG A O 1
ATOM 2021 N N . MET A 1 254 ? -16.377 15.910 38.979 1.00 88.12 254 MET A N 1
ATOM 2022 C CA . MET A 1 254 ? -15.483 14.774 38.802 1.00 88.12 254 MET A CA 1
ATOM 2023 C C . MET A 1 254 ? -15.093 14.588 37.336 1.00 88.12 254 MET A C 1
ATOM 2025 O O . MET A 1 254 ? -14.010 14.090 37.059 1.00 88.12 254 MET A O 1
ATOM 2029 N N . ILE A 1 255 ? -15.908 15.061 36.383 1.00 89.56 255 ILE A N 1
ATOM 2030 C CA . ILE A 1 255 ? -15.552 15.014 34.960 1.00 89.56 255 ILE A CA 1
ATOM 2031 C C . ILE A 1 255 ? -14.397 16.001 34.682 1.00 89.56 255 ILE A C 1
ATOM 2033 O O . ILE A 1 255 ? -14.552 17.214 34.920 1.00 89.56 255 ILE A O 1
ATOM 2037 N N . PRO A 1 256 ? -13.259 15.527 34.134 1.00 89.44 256 PRO A N 1
ATOM 2038 C CA . PRO A 1 256 ? -12.090 16.364 33.895 1.00 89.44 256 PRO A CA 1
ATOM 2039 C C . PRO A 1 256 ? -12.393 17.466 32.879 1.00 89.44 256 PRO A C 1
ATOM 2041 O O . PRO A 1 256 ? -13.325 17.382 32.075 1.00 89.44 256 PRO A O 1
ATOM 2044 N N . PHE A 1 257 ? -11.635 18.556 32.929 1.00 86.19 257 PHE A N 1
ATOM 2045 C CA . PHE A 1 257 ? -11.795 19.642 31.965 1.00 86.19 257 PHE A CA 1
ATOM 2046 C C . PHE A 1 257 ? -11.183 19.246 30.627 1.00 86.19 257 PHE A C 1
ATOM 2048 O O . PHE A 1 257 ? -10.041 18.791 30.577 1.00 86.19 257 PHE A O 1
ATOM 2055 N N . LEU A 1 258 ? -11.916 19.477 29.536 1.00 85.81 258 LEU A N 1
ATOM 2056 C CA . LEU A 1 258 ? -11.329 19.335 28.213 1.00 85.81 258 LEU A CA 1
ATOM 2057 C C . LEU A 1 258 ? -10.272 20.442 27.994 1.00 85.81 258 LEU A C 1
ATOM 2059 O O . LEU A 1 258 ? -10.600 21.628 28.145 1.00 85.81 258 LEU A O 1
ATOM 2063 N N . PRO A 1 259 ? -9.022 20.089 27.644 1.00 79.00 259 PRO A N 1
ATOM 2064 C CA . PRO A 1 259 ? -7.958 21.062 27.405 1.00 79.00 259 PRO A CA 1
ATOM 2065 C C . PRO A 1 259 ? -8.293 21.996 26.237 1.00 79.00 259 PRO A C 1
ATOM 2067 O O . PRO A 1 259 ? -8.953 21.572 25.300 1.00 79.00 259 PRO A O 1
ATOM 2070 N N . GLY A 1 260 ? -7.813 23.248 26.247 1.00 65.44 260 GLY A N 1
ATOM 2071 C CA . GLY A 1 260 ? -7.867 24.138 25.069 1.00 65.44 260 GLY A CA 1
ATOM 2072 C C . GLY A 1 260 ? -9.035 25.136 24.971 1.00 65.44 260 GLY A C 1
ATOM 2073 O O . GLY A 1 260 ? -9.244 25.718 23.905 1.00 65.44 260 GLY A O 1
ATOM 2074 N N . LYS A 1 261 ? -9.769 25.397 26.065 1.00 56.09 261 LYS A N 1
ATOM 2075 C CA . LYS A 1 261 ? -10.948 26.297 26.104 1.00 56.09 261 LYS A CA 1
ATOM 2076 C C . LYS A 1 261 ? -10.669 27.782 25.766 1.00 56.09 261 LYS A C 1
ATOM 2078 O O . LYS A 1 261 ? -11.616 28.519 25.514 1.00 56.09 261 LYS A O 1
ATOM 2083 N N . TYR A 1 262 ? -9.406 28.221 25.716 1.00 50.66 262 TYR A N 1
ATOM 2084 C CA . TYR A 1 262 ? -9.022 29.641 25.577 1.00 50.66 262 TYR A CA 1
ATOM 2085 C C . TYR A 1 262 ? -8.406 30.041 24.228 1.00 50.66 262 TYR A C 1
ATOM 2087 O O . TYR A 1 262 ? -7.854 31.131 24.113 1.00 50.66 262 TYR A O 1
ATOM 2095 N N . ILE A 1 263 ? -8.475 29.200 23.192 1.00 50.12 263 ILE A N 1
ATOM 2096 C CA . ILE A 1 263 ? -7.806 29.510 21.918 1.00 50.12 263 ILE A CA 1
ATOM 2097 C C . ILE A 1 263 ? -8.844 29.975 20.881 1.00 50.12 263 ILE A C 1
ATOM 2099 O O . ILE A 1 263 ? -9.765 29.211 20.577 1.00 50.12 263 ILE A O 1
ATOM 2103 N N . PRO A 1 264 ? -8.720 31.200 20.323 1.00 43.97 264 PRO A N 1
ATOM 2104 C CA . PRO A 1 264 ? -9.642 31.730 19.319 1.00 43.97 264 PRO A CA 1
ATOM 2105 C C . PRO A 1 264 ? -9.809 30.770 18.134 1.00 43.97 264 PRO A C 1
ATOM 2107 O O . PRO A 1 264 ? -8.816 30.274 17.599 1.00 43.97 264 PRO A O 1
ATOM 2110 N N . ARG A 1 265 ? -11.057 30.553 17.682 1.00 48.84 265 ARG A N 1
ATOM 2111 C CA . ARG A 1 265 ? -11.444 29.653 16.563 1.00 48.84 265 ARG A CA 1
ATOM 2112 C C . ARG A 1 265 ? -10.611 29.812 15.283 1.00 48.84 265 ARG A C 1
ATOM 2114 O O . ARG A 1 265 ? -10.548 28.887 14.485 1.00 48.84 265 ARG A O 1
ATOM 2121 N N . LEU A 1 266 ? -9.989 30.971 15.081 1.00 42.97 266 LEU A N 1
ATOM 2122 C CA . LEU A 1 266 ? -9.185 31.297 13.901 1.00 42.97 266 LEU A CA 1
ATOM 2123 C C . LEU A 1 266 ? -7.776 30.668 13.922 1.00 42.97 266 LEU A C 1
ATOM 2125 O O . LEU A 1 266 ? -7.139 30.587 12.878 1.00 42.97 266 LEU A O 1
ATOM 2129 N N . LEU A 1 267 ? -7.302 30.183 15.078 1.00 47.91 267 LEU A N 1
ATOM 2130 C CA . LEU A 1 267 ? -5.946 29.641 15.282 1.00 47.91 267 LEU A CA 1
ATOM 2131 C C . LEU A 1 267 ? -5.932 28.139 15.642 1.00 47.91 267 LEU A C 1
ATOM 2133 O O . LEU A 1 267 ? -4.878 27.581 15.934 1.00 47.91 267 LEU A O 1
ATOM 2137 N N . THR A 1 268 ? -7.087 27.459 15.646 1.00 52.06 268 THR A N 1
ATOM 2138 C CA . THR A 1 268 ? -7.214 26.086 16.183 1.00 52.06 268 THR A CA 1
ATOM 2139 C C . THR A 1 268 ? -6.779 24.972 15.232 1.00 52.06 268 THR A C 1
ATOM 2141 O O . THR A 1 268 ? -6.557 23.856 15.692 1.00 52.06 268 THR A O 1
ATOM 2144 N N . ASN A 1 269 ? -6.650 25.250 13.931 1.00 55.59 269 ASN A N 1
ATOM 2145 C CA . ASN A 1 269 ? -6.284 24.259 12.911 1.00 55.59 269 ASN A CA 1
ATOM 2146 C C . ASN A 1 269 ? -4.822 24.419 12.468 1.00 55.59 269 ASN A C 1
ATOM 2148 O O . ASN A 1 269 ? -4.515 24.405 11.274 1.00 55.59 269 ASN A O 1
ATOM 2152 N N . SER A 1 270 ? -3.912 24.596 13.428 1.00 65.50 270 SER A N 1
ATOM 2153 C CA . SER A 1 270 ? -2.474 24.524 13.179 1.00 65.50 270 SER A CA 1
ATOM 2154 C C . SER A 1 270 ? -1.903 23.221 13.729 1.00 65.50 270 SER A C 1
ATOM 2156 O O . SER A 1 270 ? -2.352 22.691 14.748 1.00 65.50 270 SER A O 1
ATOM 2158 N N . ARG A 1 271 ? -0.888 22.710 13.037 1.00 69.94 271 ARG A N 1
ATOM 2159 C CA . ARG A 1 271 ? -0.180 21.492 13.420 1.00 69.94 271 ARG A CA 1
ATOM 2160 C C . ARG A 1 271 ? 0.437 21.602 14.812 1.00 69.94 271 ARG A C 1
ATOM 2162 O O . ARG A 1 271 ? 0.226 20.726 15.641 1.00 69.94 271 ARG A O 1
ATOM 2169 N N . GLU A 1 272 ? 1.125 22.711 15.069 1.00 69.56 272 GLU A N 1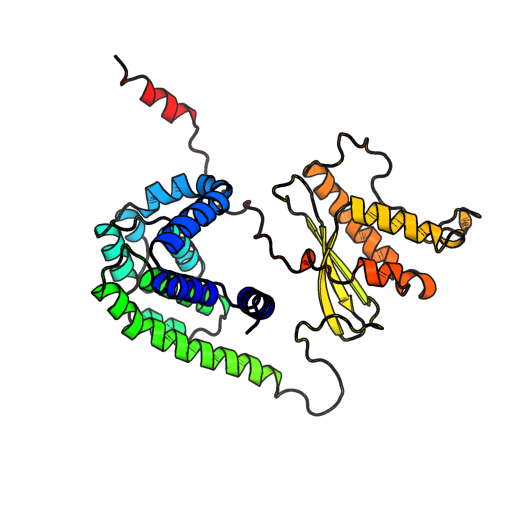
ATOM 2170 C CA . GLU A 1 272 ? 1.784 22.989 16.349 1.00 69.56 272 GLU A CA 1
ATOM 2171 C C . GLU A 1 272 ? 0.802 22.933 17.522 1.00 69.56 272 GLU A C 1
ATOM 2173 O O . GLU A 1 272 ? 1.132 22.467 18.611 1.00 69.56 272 GLU A O 1
ATOM 2178 N N . MET A 1 273 ? -0.433 23.391 17.307 1.00 73.31 273 MET A N 1
ATOM 2179 C CA . MET A 1 273 ? -1.462 23.351 18.336 1.00 73.31 273 MET A CA 1
ATOM 2180 C C . MET A 1 273 ? -1.990 21.942 18.570 1.00 73.31 273 MET A C 1
ATOM 2182 O O . MET A 1 273 ? -2.271 21.565 19.707 1.00 73.31 273 MET A O 1
ATOM 2186 N N . ALA A 1 274 ? -2.114 21.158 17.502 1.00 77.12 274 ALA A N 1
ATOM 2187 C CA . ALA A 1 274 ? -2.558 19.783 17.606 1.00 77.12 274 ALA A CA 1
ATOM 2188 C C . ALA A 1 274 ? -1.530 18.920 18.361 1.00 77.12 274 ALA A C 1
ATOM 2190 O O . ALA A 1 274 ? -1.924 18.150 19.235 1.00 77.12 274 ALA A O 1
ATOM 2191 N N . GLU A 1 275 ? -0.235 19.125 18.099 1.00 76.50 275 GLU A N 1
ATOM 2192 C CA . GLU A 1 275 ? 0.880 18.473 18.800 1.00 76.50 275 GLU A CA 1
ATOM 2193 C C . GLU A 1 275 ? 0.959 18.884 20.277 1.00 76.50 275 GLU A C 1
ATOM 2195 O O . GLU A 1 275 ? 1.040 18.014 21.142 1.00 76.50 275 GLU A O 1
ATOM 2200 N N . LYS A 1 276 ? 0.832 20.181 20.599 1.00 79.69 276 LYS A N 1
ATOM 2201 C 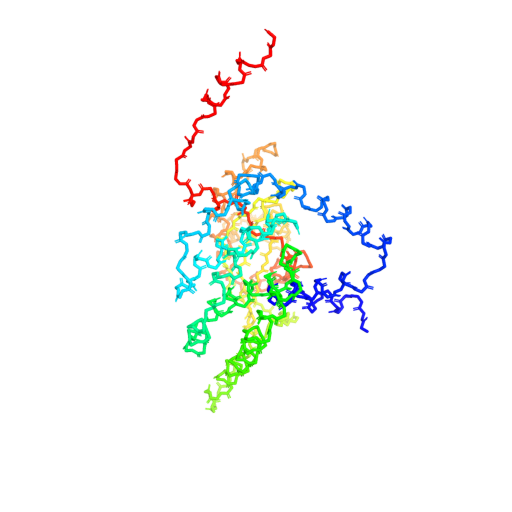CA . LYS A 1 276 ? 0.801 20.657 21.998 1.00 79.69 276 LYS A CA 1
ATOM 2202 C C . LYS A 1 276 ? -0.349 20.057 22.813 1.00 79.69 276 LYS A C 1
ATOM 2204 O O . LYS A 1 276 ? -0.179 19.768 23.991 1.00 79.69 276 LYS A O 1
ATOM 2209 N N . ARG A 1 277 ? -1.513 19.847 22.189 1.00 81.62 277 ARG A N 1
ATOM 2210 C CA . ARG A 1 277 ? -2.710 19.281 22.842 1.00 81.62 277 ARG A CA 1
ATOM 2211 C C . ARG A 1 277 ? -2.665 17.763 23.014 1.00 81.62 277 ARG A C 1
ATOM 2213 O O . ARG A 1 277 ? -3.445 17.236 23.800 1.00 81.62 277 ARG A O 1
ATOM 2220 N N . LEU A 1 278 ? -1.797 17.053 22.292 1.00 82.06 278 LEU A N 1
ATOM 2221 C CA . LEU A 1 278 ? -1.719 15.591 22.326 1.00 82.06 278 LEU A CA 1
ATOM 2222 C C . LEU A 1 278 ? -1.503 15.011 23.740 1.00 82.06 278 LEU A C 1
ATOM 2224 O O . LEU A 1 278 ? -2.314 14.174 24.141 1.00 82.06 278 LEU A O 1
ATOM 2228 N N . PRO A 1 279 ? -0.498 15.446 24.531 1.00 81.56 279 PRO A N 1
ATOM 2229 C CA . PRO A 1 279 ? -0.306 14.922 25.886 1.00 81.56 279 PRO A CA 1
ATOM 2230 C C . PRO A 1 279 ? -1.472 15.270 26.823 1.00 81.56 279 PRO A C 1
ATOM 2232 O O . PRO A 1 279 ? -1.844 14.466 27.676 1.00 81.56 279 PRO A O 1
ATOM 2235 N N . GLU A 1 280 ? -2.097 16.436 26.644 1.00 84.69 280 GLU A N 1
ATOM 2236 C CA . GLU A 1 280 ? -3.248 16.855 27.450 1.00 84.69 280 GLU A CA 1
ATOM 2237 C C . GLU A 1 280 ? -4.497 16.014 27.145 1.00 84.69 280 GLU A C 1
ATOM 2239 O O . GLU A 1 280 ? -5.217 15.622 28.062 1.00 84.69 280 GLU A O 1
ATOM 2244 N N . LEU A 1 281 ? -4.735 15.689 25.870 1.00 87.44 281 LEU A N 1
ATOM 2245 C CA . LEU A 1 281 ? -5.826 14.806 25.449 1.00 87.44 281 LEU A CA 1
ATOM 2246 C C . LEU A 1 281 ? -5.582 13.352 25.861 1.00 87.44 281 LEU A C 1
ATOM 2248 O O . LEU A 1 281 ? -6.529 12.675 26.254 1.00 87.44 281 LEU A O 1
ATOM 2252 N N . HIS A 1 282 ? -4.331 12.884 25.823 1.00 86.25 282 HIS A N 1
ATOM 2253 C CA . HIS A 1 282 ? -3.959 11.575 26.358 1.00 86.25 282 HIS A CA 1
ATOM 2254 C C . HIS A 1 282 ? -4.288 11.480 27.854 1.00 86.25 282 HIS A C 1
ATOM 2256 O O . HIS A 1 282 ? -4.922 10.520 28.290 1.00 86.25 282 HIS A O 1
ATOM 2262 N N . ARG A 1 283 ? -3.921 12.506 28.637 1.00 86.94 283 ARG A N 1
ATOM 2263 C CA . ARG A 1 283 ? -4.249 12.572 30.068 1.00 86.94 283 ARG A CA 1
ATOM 2264 C C . ARG A 1 283 ? -5.760 12.620 30.303 1.00 86.94 283 ARG A C 1
ATOM 2266 O O . ARG A 1 283 ? -6.261 11.854 31.116 1.00 86.94 283 ARG A O 1
ATOM 2273 N N . TYR A 1 284 ? -6.480 13.457 29.554 1.00 89.06 284 TYR A N 1
ATOM 2274 C CA . TYR A 1 284 ? -7.942 13.546 29.618 1.00 89.06 284 TYR A CA 1
ATOM 2275 C C . TYR A 1 284 ? -8.617 12.187 29.372 1.00 89.06 284 TYR A C 1
ATOM 2277 O O . TYR A 1 284 ? -9.533 11.813 30.099 1.00 89.06 284 TYR A O 1
ATOM 2285 N N . ALA A 1 285 ? -8.146 11.428 28.378 1.00 88.88 285 ALA A N 1
ATOM 2286 C CA . ALA A 1 285 ? -8.681 10.110 28.050 1.00 88.88 285 ALA A CA 1
ATOM 2287 C C . ALA A 1 285 ? -8.431 9.082 29.172 1.00 88.88 285 ALA A C 1
ATOM 2289 O O . ALA A 1 285 ? -9.336 8.327 29.522 1.00 88.88 285 ALA A O 1
ATOM 2290 N N . LYS A 1 286 ? -7.247 9.112 29.802 1.00 87.19 286 LYS A N 1
ATOM 2291 C CA . LYS A 1 286 ? -6.943 8.275 30.976 1.00 87.19 286 LYS A CA 1
ATOM 2292 C C . LYS A 1 286 ? -7.793 8.651 32.192 1.00 87.19 286 LYS A C 1
ATOM 2294 O O . LYS A 1 286 ? -8.361 7.769 32.824 1.00 87.19 286 LYS A O 1
ATOM 2299 N N . GLU A 1 287 ? -7.942 9.942 32.485 1.00 87.69 287 GLU A N 1
ATOM 2300 C CA . GLU A 1 287 ? -8.783 10.431 33.590 1.00 87.69 287 GLU A CA 1
ATOM 2301 C C . GLU A 1 287 ? -10.263 10.057 33.402 1.00 87.69 287 GLU A C 1
ATOM 2303 O O . GLU A 1 287 ? -10.941 9.730 34.373 1.00 87.69 287 GLU A O 1
ATOM 2308 N N . LEU A 1 288 ? -10.760 10.041 32.159 1.00 88.31 288 LEU A N 1
ATOM 2309 C CA . LEU A 1 288 ? -12.134 9.648 31.834 1.00 88.31 288 LEU A CA 1
ATOM 2310 C C . LEU A 1 288 ? -12.436 8.186 32.211 1.00 88.31 288 LEU A C 1
ATOM 2312 O O . LEU A 1 288 ? -13.536 7.895 32.678 1.00 88.31 288 LEU A O 1
ATOM 2316 N N . LEU A 1 289 ? -11.473 7.278 32.026 1.00 86.88 289 LEU A N 1
ATOM 2317 C CA . LEU A 1 289 ? -11.642 5.851 32.326 1.00 86.88 289 LEU A CA 1
ATOM 2318 C C . LEU A 1 289 ? -11.546 5.525 33.825 1.00 86.88 289 LEU A C 1
ATOM 2320 O O . LEU A 1 289 ? -12.010 4.469 34.242 1.00 86.88 289 LEU A O 1
ATOM 2324 N N . VAL A 1 290 ? -11.001 6.437 34.637 1.00 88.12 290 VAL A N 1
ATOM 2325 C CA . VAL A 1 290 ? -10.935 6.306 36.107 1.00 88.12 290 VAL A CA 1
ATOM 2326 C C . VAL A 1 290 ? -12.242 6.750 36.783 1.00 88.12 290 VAL A C 1
ATOM 2328 O O . VAL A 1 290 ? -12.461 6.488 37.965 1.00 88.12 290 VAL A O 1
ATOM 2331 N N . LEU A 1 291 ? -13.142 7.414 36.049 1.00 88.88 291 LEU A N 1
ATOM 2332 C CA . LEU A 1 291 ? -14.439 7.827 36.580 1.00 88.88 291 LEU A CA 1
ATOM 2333 C C . LEU A 1 291 ? -15.316 6.611 36.942 1.00 88.88 291 LEU A C 1
ATOM 2335 O O . LEU A 1 291 ? -15.140 5.531 36.379 1.00 88.88 291 LEU A O 1
ATOM 2339 N N . PRO A 1 292 ? -16.302 6.776 37.845 1.00 89.00 292 PRO A N 1
ATOM 2340 C CA . PRO A 1 292 ? -17.240 5.727 38.218 1.00 89.00 292 PRO A CA 1
ATOM 2341 C C . PRO A 1 292 ? -17.908 5.072 37.019 1.00 89.00 292 PRO A C 1
ATOM 2343 O O . PRO A 1 292 ? -18.172 5.722 36.005 1.00 89.00 292 PRO A O 1
ATOM 2346 N N . GLU A 1 293 ? -18.272 3.802 37.195 1.00 85.19 293 GLU A N 1
ATOM 2347 C CA . GLU A 1 293 ? -18.775 2.931 36.129 1.00 85.19 293 GLU A CA 1
ATOM 2348 C C . GLU A 1 293 ? -19.961 3.529 35.363 1.00 85.19 293 GLU A C 1
ATOM 2350 O O . GLU A 1 293 ? -20.046 3.372 34.146 1.00 85.19 293 GLU A O 1
ATOM 2355 N N . LYS A 1 294 ? -20.823 4.296 36.045 1.00 87.56 294 LYS A N 1
ATOM 2356 C CA . LYS A 1 294 ? -21.952 5.006 35.422 1.00 87.56 294 LYS A CA 1
ATOM 2357 C C . LYS A 1 294 ? -21.534 6.006 34.334 1.00 87.56 294 LYS A C 1
ATOM 2359 O O . LYS A 1 294 ? -22.315 6.246 33.423 1.00 87.56 294 LYS A O 1
ATOM 2364 N N . ILE A 1 295 ? -20.326 6.574 34.417 1.00 87.50 295 ILE A N 1
ATOM 2365 C CA . ILE A 1 295 ? -19.786 7.533 33.443 1.00 87.50 295 ILE A CA 1
ATOM 2366 C C . ILE A 1 295 ? -18.890 6.817 32.433 1.00 87.50 295 ILE A C 1
ATOM 2368 O O . ILE A 1 295 ? -19.114 6.949 31.232 1.00 87.50 295 ILE A O 1
ATOM 2372 N N . CYS A 1 296 ? -17.889 6.053 32.884 1.00 86.25 296 CYS A N 1
ATOM 2373 C CA . CYS A 1 296 ? -16.895 5.479 31.970 1.00 86.25 296 CYS A CA 1
ATOM 2374 C C . CYS A 1 296 ? -17.465 4.363 31.078 1.00 86.25 296 CYS A C 1
ATOM 2376 O O . CYS A 1 296 ? -17.016 4.212 29.945 1.00 86.25 296 CYS A O 1
ATOM 2378 N N . ARG A 1 297 ? -18.499 3.636 31.531 1.00 86.56 297 ARG A N 1
ATOM 2379 C CA . ARG A 1 297 ? -19.191 2.601 30.738 1.00 86.56 297 ARG A CA 1
ATOM 2380 C C . ARG A 1 297 ? -20.475 3.094 30.072 1.00 86.56 297 ARG A C 1
ATOM 2382 O O . ARG A 1 297 ? -21.231 2.282 29.541 1.00 86.56 297 ARG A O 1
ATOM 2389 N N . CYS A 1 298 ? -20.763 4.397 30.100 1.00 88.06 298 CYS A N 1
ATOM 2390 C CA . CYS A 1 298 ? -21.971 4.898 29.450 1.00 88.06 298 CYS A CA 1
ATOM 2391 C C . CYS A 1 298 ? -21.903 4.711 27.924 1.00 88.06 298 CYS A C 1
ATOM 2393 O O . CYS A 1 298 ? -20.826 4.646 27.318 1.00 88.06 298 CYS A O 1
ATOM 2395 N N . GLU A 1 299 ? -23.074 4.653 27.291 1.00 86.19 299 GLU A N 1
ATOM 2396 C CA . GLU A 1 299 ? -23.190 4.448 25.845 1.00 86.19 299 GLU A CA 1
ATOM 2397 C C . GLU A 1 299 ? -22.444 5.532 25.055 1.00 86.19 299 GLU A C 1
ATOM 2399 O O . GLU A 1 299 ? -21.779 5.232 24.070 1.00 86.19 299 GLU A O 1
ATOM 2404 N N . HIS A 1 300 ? -22.456 6.779 25.533 1.00 88.94 300 HIS A N 1
ATOM 2405 C CA . HIS A 1 300 ? -21.796 7.906 24.870 1.00 88.94 300 HIS A CA 1
ATOM 2406 C C . HIS A 1 300 ? -20.260 7.792 24.845 1.00 88.94 300 HIS A C 1
ATOM 2408 O O . HIS A 1 300 ? -19.637 8.159 23.848 1.00 88.94 300 HIS A O 1
ATOM 2414 N N . VAL A 1 301 ? -19.636 7.255 25.904 1.00 88.19 301 VAL A N 1
ATOM 2415 C CA . VAL A 1 301 ? -18.184 6.970 25.934 1.00 88.19 301 VAL A CA 1
ATOM 2416 C C . VAL A 1 301 ? -17.851 5.817 24.994 1.00 88.19 301 VAL A C 1
ATOM 2418 O O . VAL A 1 301 ? -16.937 5.933 24.174 1.00 88.19 301 VAL A O 1
ATOM 2421 N N . SER A 1 302 ? -18.627 4.736 25.069 1.00 87.31 302 SER A N 1
ATOM 2422 C CA . SER A 1 302 ? -18.439 3.562 24.216 1.00 87.31 302 SER A CA 1
ATOM 2423 C C . SER A 1 302 ? -18.597 3.925 22.735 1.00 87.31 302 SER A C 1
ATOM 2425 O O . SER A 1 302 ? -17.739 3.607 21.920 1.00 87.31 302 SER A O 1
ATOM 2427 N N . GLU A 1 303 ? -19.628 4.684 22.369 1.00 87.00 303 GLU A N 1
ATOM 2428 C CA . GLU A 1 303 ? -19.877 5.100 20.986 1.00 87.00 303 GLU A CA 1
ATOM 2429 C C . GLU A 1 303 ? -18.834 6.105 20.476 1.00 87.00 303 GLU A C 1
ATOM 2431 O O . GLU A 1 303 ? -18.442 6.084 19.306 1.00 87.00 303 GLU A O 1
ATOM 2436 N N . PHE A 1 304 ? -18.313 6.967 21.354 1.00 88.88 304 PHE A N 1
ATOM 2437 C CA . PHE A 1 304 ? -17.207 7.848 20.993 1.00 88.88 304 PHE A CA 1
ATOM 2438 C C . PHE A 1 304 ? -15.944 7.064 20.629 1.00 88.88 304 PHE A C 1
ATOM 2440 O O . PHE A 1 304 ? -15.243 7.476 19.703 1.00 88.88 304 PHE A O 1
ATOM 2447 N N . LEU A 1 305 ? -15.668 5.946 21.301 1.00 88.38 305 LEU A N 1
ATOM 2448 C CA . LEU A 1 305 ? -14.476 5.120 21.085 1.00 88.38 305 LEU A CA 1
ATOM 2449 C C . LEU A 1 305 ? -14.701 3.936 20.133 1.00 88.38 305 LEU A C 1
ATOM 2451 O O . LEU A 1 305 ? -13.732 3.285 19.749 1.00 88.38 305 LEU A O 1
ATOM 2455 N N . ARG A 1 306 ? -15.939 3.688 19.688 1.00 85.25 306 ARG A N 1
ATOM 2456 C CA . ARG A 1 306 ? -16.261 2.660 18.691 1.00 85.25 306 ARG A CA 1
ATOM 2457 C C . ARG A 1 306 ? -15.693 3.026 17.305 1.00 85.25 306 ARG A C 1
ATOM 2459 O O . ARG A 1 306 ? -15.706 4.207 16.928 1.00 85.25 306 ARG A O 1
ATOM 2466 N N . PRO A 1 307 ? -15.184 2.055 16.522 1.00 80.75 307 PRO A N 1
ATOM 2467 C CA . PRO A 1 307 ? -14.703 2.315 15.167 1.00 80.75 307 PRO A CA 1
ATOM 2468 C C . PRO A 1 307 ? -15.780 2.950 14.283 1.00 80.75 307 PRO A C 1
ATOM 2470 O O . PRO A 1 307 ? -16.883 2.431 14.146 1.00 80.75 307 PRO A O 1
ATOM 2473 N N . ARG A 1 308 ? -15.462 4.084 13.653 1.00 79.88 308 ARG A N 1
ATOM 2474 C CA . ARG A 1 308 ? -16.292 4.682 12.599 1.00 79.88 308 ARG A CA 1
ATOM 2475 C C . ARG A 1 308 ? -15.818 4.178 11.234 1.00 79.88 308 ARG A C 1
ATOM 2477 O O . ARG A 1 308 ? -14.626 3.927 11.060 1.00 79.88 308 ARG A O 1
ATOM 2484 N N . PRO A 1 309 ? -16.669 4.175 10.194 1.00 67.31 309 PRO A N 1
ATOM 2485 C CA . PRO A 1 309 ? -16.251 3.822 8.830 1.00 67.31 309 PRO A CA 1
ATOM 2486 C C . PRO A 1 309 ? -15.057 4.641 8.300 1.00 67.31 309 PRO A C 1
ATOM 2488 O O . PRO A 1 309 ? -14.322 4.199 7.421 1.00 67.31 309 PRO A O 1
ATOM 2491 N N . GLN A 1 310 ? -14.855 5.848 8.835 1.00 61.66 310 GLN A N 1
ATOM 2492 C CA . GLN A 1 310 ? -13.732 6.730 8.507 1.00 61.66 310 GLN A CA 1
ATOM 2493 C C . GLN A 1 310 ? -12.417 6.310 9.193 1.00 61.66 310 GLN A C 1
ATOM 2495 O O . GLN A 1 310 ? -11.345 6.613 8.674 1.00 61.66 310 GLN A O 1
ATOM 2500 N N . ASP A 1 311 ? -12.488 5.583 10.312 1.00 64.06 311 ASP A N 1
ATOM 2501 C CA . ASP A 1 311 ? -11.337 5.033 11.046 1.00 64.06 311 ASP A CA 1
ATOM 2502 C C . ASP A 1 311 ? -10.753 3.794 10.347 1.00 64.06 311 ASP A C 1
ATOM 2504 O O . ASP A 1 311 ? -9.569 3.489 10.468 1.00 64.06 311 ASP A O 1
ATOM 2508 N N . LEU A 1 312 ? -11.571 3.119 9.536 1.00 54.16 312 LEU A N 1
ATOM 2509 C CA . LEU A 1 312 ? -11.181 1.949 8.746 1.00 54.16 312 LEU A CA 1
ATOM 2510 C C . LEU A 1 312 ? -10.450 2.313 7.441 1.00 54.16 312 LEU A C 1
ATOM 2512 O O . LEU A 1 312 ? -9.823 1.456 6.824 1.00 54.16 312 LEU A O 1
ATOM 2516 N N . ARG A 1 313 ? -10.502 3.582 7.010 1.00 46.22 313 ARG A N 1
ATOM 2517 C CA . ARG A 1 313 ? -9.748 4.072 5.845 1.00 46.22 313 ARG A CA 1
ATOM 2518 C C . ARG A 1 313 ? -8.317 4.381 6.267 1.00 46.22 313 ARG A C 1
ATOM 2520 O O . ARG A 1 313 ? -8.095 5.387 6.931 1.00 46.22 313 ARG A O 1
ATOM 2527 N N . GLU A 1 314 ? -7.347 3.545 5.923 1.00 43.28 314 GLU A N 1
ATOM 2528 C CA . GLU A 1 314 ? -5.928 3.897 6.051 1.00 43.28 314 GLU A CA 1
ATOM 2529 C C . GLU A 1 314 ? -5.581 4.985 5.022 1.00 43.28 314 GLU A C 1
ATOM 2531 O O . GLU A 1 314 ? -5.219 4.699 3.884 1.00 43.28 314 GLU A O 1
ATOM 2536 N N . GLU A 1 315 ? -5.720 6.257 5.397 1.00 39.66 315 GLU A N 1
ATOM 2537 C CA . GLU A 1 315 ? -4.912 7.295 4.757 1.00 39.66 315 GLU A CA 1
ATOM 2538 C C . GLU A 1 315 ? -3.461 7.063 5.208 1.00 39.66 315 GLU A C 1
ATOM 2540 O O . GLU A 1 315 ? -3.166 7.068 6.404 1.00 39.66 315 GLU A O 1
ATOM 2545 N N . TYR A 1 316 ? -2.601 6.765 4.232 1.00 35.12 316 TYR A N 1
ATOM 2546 C CA . TYR A 1 316 ? -1.164 6.502 4.341 1.00 35.12 316 TYR A CA 1
ATOM 2547 C C . TYR A 1 316 ? -0.430 7.484 5.280 1.00 35.12 316 TYR A C 1
ATOM 2549 O O . TYR A 1 316 ? -0.856 8.634 5.420 1.00 35.12 316 TYR A O 1
ATOM 2557 N N . PRO A 1 317 ? 0.681 7.064 5.921 1.00 31.66 317 PRO A N 1
ATOM 2558 C CA . PRO A 1 317 ? 1.350 7.876 6.930 1.00 31.66 317 PRO A CA 1
ATOM 2559 C C . PRO A 1 317 ? 1.853 9.212 6.352 1.00 31.66 317 PRO A C 1
ATOM 2561 O O . PRO A 1 317 ? 2.233 9.278 5.180 1.00 31.66 317 PRO A O 1
ATOM 2564 N N . PRO A 1 318 ? 1.889 10.284 7.166 1.00 36.09 318 PRO A N 1
ATOM 2565 C CA . PRO A 1 318 ? 2.409 11.578 6.748 1.00 36.09 318 PRO A CA 1
ATOM 2566 C C . PRO A 1 318 ? 3.894 11.476 6.368 1.00 36.09 318 PRO A C 1
ATOM 2568 O O . PRO A 1 318 ? 4.718 10.920 7.098 1.00 36.09 318 PRO A O 1
ATOM 2571 N N . VAL A 1 319 ? 4.215 12.038 5.203 1.00 38.34 319 VAL A N 1
ATOM 2572 C CA . VAL A 1 319 ? 5.550 12.122 4.601 1.00 38.34 319 VAL A CA 1
ATOM 2573 C C . VAL A 1 319 ? 6.436 13.053 5.427 1.00 38.34 319 VAL A C 1
ATOM 2575 O O . VAL A 1 319 ? 6.572 14.227 5.106 1.00 38.34 319 VAL A O 1
ATOM 2578 N N . GLU A 1 320 ? 7.033 12.547 6.505 1.00 37.28 320 GLU A N 1
ATOM 2579 C CA . GLU A 1 320 ? 8.039 13.304 7.276 1.00 37.28 320 GLU A CA 1
ATOM 2580 C C . GLU A 1 320 ? 9.293 12.517 7.647 1.00 37.28 320 GLU A C 1
ATOM 2582 O O . GLU A 1 320 ? 10.178 13.040 8.317 1.00 37.28 320 GLU A O 1
ATOM 2587 N N . LYS A 1 321 ? 9.437 11.281 7.161 1.00 33.81 321 LYS A N 1
ATOM 2588 C CA . LYS A 1 321 ? 10.673 10.503 7.352 1.00 33.81 321 LYS A CA 1
ATOM 2589 C C . LYS A 1 321 ? 11.507 10.278 6.089 1.00 33.81 321 LYS A C 1
ATOM 2591 O O . LYS A 1 321 ? 12.591 9.722 6.196 1.00 33.81 321 LYS A O 1
ATOM 2596 N N . ILE A 1 322 ? 11.082 10.768 4.920 1.00 35.38 322 ILE A N 1
ATOM 2597 C CA . ILE A 1 322 ? 11.856 10.600 3.672 1.00 35.38 322 ILE A CA 1
ATOM 2598 C C . ILE A 1 322 ? 12.981 11.647 3.548 1.00 35.38 322 ILE A C 1
ATOM 2600 O O . ILE A 1 322 ? 14.025 11.370 2.966 1.00 35.38 322 ILE A O 1
ATOM 2604 N N . THR A 1 323 ? 12.845 12.824 4.164 1.00 34.44 323 THR A N 1
ATOM 2605 C CA . THR A 1 323 ? 13.841 13.907 4.043 1.00 34.44 323 THR A CA 1
ATOM 2606 C C . THR A 1 323 ? 15.109 13.713 4.876 1.00 34.44 323 THR A C 1
ATOM 2608 O O . THR A 1 323 ? 16.076 14.427 4.649 1.00 34.44 323 THR A O 1
ATOM 2611 N N . ASN A 1 324 ? 15.153 12.741 5.794 1.00 34.75 324 ASN A N 1
ATOM 2612 C CA . ASN A 1 324 ? 16.321 12.516 6.659 1.00 34.75 324 ASN A CA 1
ATOM 2613 C C . ASN A 1 324 ? 17.199 11.322 6.238 1.00 34.75 324 ASN A C 1
ATOM 2615 O O . ASN A 1 324 ? 18.164 11.014 6.931 1.00 34.75 324 ASN A O 1
ATOM 2619 N N . LEU A 1 325 ? 16.907 10.671 5.104 1.00 34.56 325 LEU A N 1
ATOM 2620 C CA . LEU A 1 325 ? 17.746 9.600 4.535 1.00 34.56 325 LEU A CA 1
ATOM 2621 C C . LEU A 1 325 ? 18.773 10.104 3.503 1.00 34.56 325 LEU A C 1
ATOM 2623 O O . LEU A 1 325 ? 19.649 9.346 3.096 1.00 34.56 325 LEU A O 1
ATOM 2627 N N . TYR A 1 326 ? 18.723 11.390 3.142 1.00 30.14 326 TYR A N 1
ATOM 2628 C CA . TYR A 1 326 ? 19.748 12.071 2.350 1.00 30.14 326 TYR A CA 1
ATOM 2629 C C . TYR A 1 326 ? 20.197 13.321 3.109 1.00 30.14 326 TYR A C 1
ATOM 2631 O O . TYR A 1 326 ? 19.499 14.331 3.155 1.00 30.14 326 TYR A O 1
ATOM 2639 N N . GLY A 1 327 ? 21.340 13.214 3.784 1.00 28.98 327 GLY A N 1
ATOM 2640 C CA . GLY A 1 327 ? 21.911 14.293 4.579 1.00 28.98 327 GLY A CA 1
ATOM 2641 C C . GLY A 1 327 ? 22.286 15.524 3.746 1.00 28.98 327 GLY A C 1
ATOM 2642 O O . GLY A 1 327 ? 22.936 15.408 2.712 1.00 28.98 327 GLY A O 1
ATOM 2643 N N . GLN A 1 328 ? 21.947 16.683 4.319 1.00 31.31 328 GLN A N 1
ATOM 2644 C CA . GLN A 1 328 ? 22.328 18.067 3.997 1.00 31.31 328 GLN A CA 1
ATOM 2645 C C . GLN A 1 328 ? 21.636 18.753 2.795 1.00 31.31 328 GLN A C 1
ATOM 2647 O O . GLN A 1 328 ? 21.584 18.211 1.692 1.00 31.31 328 GLN A O 1
ATOM 2652 N N . PRO A 1 329 ? 21.125 19.990 2.988 1.00 32.78 329 PRO A N 1
ATOM 2653 C CA . PRO A 1 329 ? 20.454 20.747 1.943 1.00 32.78 329 PRO A CA 1
ATOM 2654 C C . PRO A 1 329 ? 21.493 21.286 0.958 1.00 32.78 329 PRO A C 1
ATOM 2656 O O . PRO A 1 329 ? 22.278 22.175 1.289 1.00 32.78 329 PRO A O 1
ATOM 2659 N N . PHE A 1 330 ? 21.477 20.793 -0.279 1.00 31.25 330 PHE A N 1
ATOM 2660 C CA . PHE A 1 330 ? 22.101 21.522 -1.378 1.00 31.25 330 PHE A CA 1
ATOM 2661 C C . PHE A 1 330 ? 21.322 22.831 -1.540 1.00 31.25 330 PHE A C 1
ATOM 2663 O O . PHE A 1 330 ? 20.138 22.834 -1.883 1.00 31.25 330 PHE A O 1
ATOM 2670 N N . SER A 1 331 ? 21.950 23.947 -1.181 1.00 36.25 331 SER A N 1
ATOM 2671 C CA . SER A 1 331 ? 21.327 25.262 -1.202 1.00 36.25 331 SER A CA 1
ATOM 2672 C C . SER A 1 331 ? 20.859 25.601 -2.624 1.00 36.25 331 SER A C 1
ATOM 2674 O O . SER A 1 331 ? 21.617 25.564 -3.592 1.00 36.25 331 SER A O 1
ATOM 2676 N N . LEU A 1 332 ? 19.585 25.983 -2.743 1.00 34.84 332 LEU A N 1
ATOM 2677 C CA . LEU A 1 332 ? 18.917 26.427 -3.978 1.00 34.84 332 LEU A CA 1
ATOM 2678 C C . LEU A 1 332 ? 19.618 27.608 -4.691 1.00 34.84 332 LEU A C 1
ATOM 2680 O O . LEU A 1 332 ? 19.264 27.953 -5.815 1.00 34.84 332 LEU A O 1
ATOM 2684 N N . LEU A 1 333 ? 20.631 28.214 -4.067 1.00 34.69 333 LEU A N 1
ATOM 2685 C CA . LEU A 1 333 ? 21.408 29.333 -4.601 1.00 34.69 333 LEU A CA 1
ATOM 2686 C C . LEU A 1 333 ? 22.411 28.923 -5.690 1.00 34.69 333 LEU A C 1
ATOM 2688 O O . LEU A 1 333 ? 22.681 29.719 -6.587 1.00 34.69 333 LEU A O 1
ATOM 2692 N N . THR A 1 334 ? 22.922 27.688 -5.690 1.00 35.44 334 THR A N 1
ATOM 2693 C CA . THR A 1 334 ? 23.919 27.272 -6.696 1.00 35.44 334 THR A CA 1
ATOM 2694 C C . THR A 1 334 ? 23.274 26.878 -8.031 1.00 35.44 334 THR A C 1
ATOM 2696 O O . THR A 1 334 ? 23.881 27.052 -9.086 1.00 35.44 334 THR A O 1
ATOM 2699 N N . ALA A 1 335 ? 22.013 26.433 -8.020 1.00 32.88 335 ALA A N 1
ATOM 2700 C CA . ALA A 1 335 ? 21.273 26.098 -9.241 1.00 32.88 335 ALA A CA 1
ATOM 2701 C C . ALA A 1 335 ? 20.788 27.345 -10.007 1.00 32.88 335 ALA A C 1
ATOM 2703 O O . ALA A 1 335 ? 20.767 27.340 -11.237 1.00 32.88 335 ALA A O 1
ATOM 2704 N N . LEU A 1 336 ? 20.469 28.438 -9.303 1.00 34.88 336 LEU A N 1
ATOM 2705 C CA . LEU A 1 336 ? 20.032 29.689 -9.935 1.00 34.88 336 LEU A CA 1
ATOM 2706 C C . LEU A 1 336 ? 21.184 30.472 -10.588 1.00 34.88 336 LEU A C 1
ATOM 2708 O O . LEU A 1 336 ? 20.954 31.190 -11.555 1.00 34.88 336 LEU A O 1
ATOM 2712 N N . SER A 1 337 ? 22.429 30.279 -10.138 1.00 35.25 337 SER A N 1
ATOM 2713 C CA . SER A 1 337 ? 23.612 30.905 -10.757 1.00 35.25 337 SER A CA 1
ATOM 2714 C C . SER A 1 337 ? 23.952 30.314 -12.137 1.00 35.25 337 SER A C 1
ATOM 2716 O O . SER A 1 337 ? 24.440 31.014 -13.024 1.00 35.25 337 SER A O 1
ATOM 2718 N N . ASN A 1 338 ? 23.620 29.039 -12.372 1.00 33.53 338 ASN A N 1
ATOM 2719 C CA . ASN A 1 338 ? 23.936 28.355 -13.631 1.00 33.53 338 ASN A CA 1
ATOM 2720 C C . ASN A 1 338 ? 22.833 28.454 -14.697 1.00 33.53 338 ASN A C 1
ATOM 2722 O O . ASN A 1 338 ? 23.087 28.131 -15.855 1.00 33.53 338 ASN A O 1
ATOM 2726 N N . MET A 1 339 ? 21.641 28.954 -14.350 1.00 33.78 339 MET A N 1
ATOM 2727 C CA . MET A 1 339 ? 20.565 29.214 -15.320 1.00 33.78 339 MET A CA 1
ATOM 2728 C C . MET A 1 339 ? 20.635 30.609 -15.965 1.00 33.78 339 MET A C 1
ATOM 2730 O O . MET A 1 339 ? 19.917 30.867 -16.923 1.00 33.78 339 MET A O 1
ATOM 2734 N N . ALA A 1 340 ? 21.537 31.488 -15.514 1.00 38.28 340 ALA A N 1
ATOM 2735 C CA . ALA A 1 340 ? 21.753 32.809 -16.116 1.00 38.28 340 ALA A CA 1
ATOM 2736 C C . ALA A 1 340 ? 22.825 32.829 -17.229 1.00 38.28 340 ALA A C 1
ATOM 2738 O O . ALA A 1 340 ? 23.178 33.899 -17.713 1.00 38.28 340 ALA A O 1
ATOM 2739 N N . LYS A 1 341 ? 23.372 31.672 -17.638 1.00 42.50 341 LYS A N 1
ATOM 2740 C CA . LYS A 1 341 ? 24.417 31.591 -18.684 1.00 42.50 341 LYS A CA 1
ATOM 2741 C C . LYS A 1 341 ? 23.959 31.015 -20.024 1.00 42.50 341 LYS A C 1
ATOM 2743 O O . LYS A 1 341 ? 24.763 30.936 -20.944 1.00 42.50 341 LYS A O 1
ATOM 2748 N N . TYR A 1 342 ? 22.683 30.663 -20.160 1.00 44.28 342 TYR A N 1
ATOM 2749 C CA . TYR A 1 342 ? 22.119 30.187 -21.424 1.00 44.28 342 TYR A CA 1
ATOM 2750 C C . TYR A 1 342 ? 20.719 30.760 -21.640 1.00 44.28 342 TYR A C 1
ATOM 2752 O O . TYR A 1 342 ? 19.719 30.054 -21.547 1.00 44.28 342 TYR A O 1
ATOM 2760 N N . SER A 1 343 ? 20.648 32.064 -21.896 1.00 37.38 343 SER A N 1
ATOM 2761 C CA . SER A 1 343 ? 19.504 32.739 -22.522 1.00 37.38 343 SER A CA 1
ATOM 2762 C C . SER A 1 343 ? 19.996 34.079 -23.081 1.00 37.38 343 SER A C 1
ATOM 2764 O O . SER A 1 343 ? 20.102 35.023 -22.312 1.00 37.38 343 SER A O 1
ATOM 2766 N N . PHE A 1 344 ? 20.300 34.086 -24.388 1.00 36.47 344 PHE A N 1
ATOM 2767 C CA . PHE A 1 344 ? 20.717 35.202 -25.264 1.00 36.47 344 PHE A CA 1
ATOM 2768 C C . PHE A 1 344 ? 21.903 36.079 -24.841 1.00 36.47 344 PHE A C 1
ATOM 2770 O O . PHE A 1 344 ? 21.807 36.823 -23.844 1.00 36.47 344 PHE A O 1
#